Protein AF-A0A928SNS4-F1 (afdb_monomer_lite)

Foldseek 3Di:
DDPVVVLVVQLLLQLLLLLQQLLVLQLVLQQVLLVQLPDDSVLSSLLLSLLLSVPQSNLSSVLRSCPPDDLLVVLQLQLLLQLLVVLLVLLVCLVVPDPDVPVSVVVSVVVSVVSSVVSSVVSSVVSVVLVVVDDPVSVVVVVVVSVVSVVVLVVCLVVDDPQSSQQSSSVSSSSVSSCCSNPPDDDPVCSVVSSPVSVVSSVVSNVSSVCSLVPDPVSVVSSCSRHVNSCVVSVVPDD

Sequence (239 aa):
MSAQARESVAAPAGFGYGVLVATLGCALIALPAALRSGAPLPLSWLALWGSAALMAAPVAGAWRVARPLPASAWCLPLGVALSLAPLMVFARLLKTATHHRPLGGATFAIVAALLVLGATAVAARLLAWSGQQAGAKAKLPVVVALLGSCLAVPLALPMLGAELRGALLDGVLLLGVTALGALVPEQRRIAARAAISGPLLWIGAIGSALAVGLGSAATRAALADHAPVLLGLAGWLRP

Structure (mmCIF, N/CA/C/O backbone):
data_AF-A0A928SNS4-F1
#
_entry.id   AF-A0A928SNS4-F1
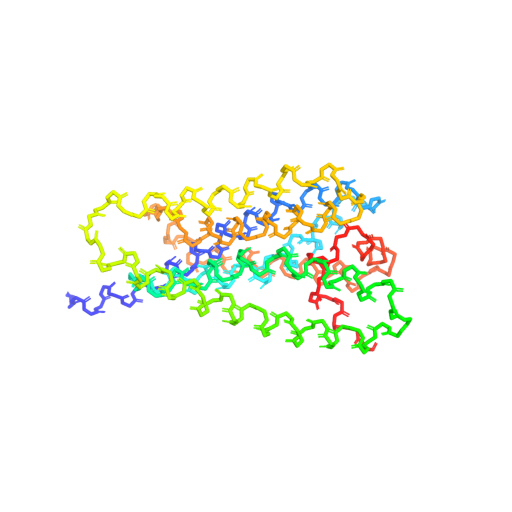#
loop_
_atom_site.group_PDB
_atom_site.id
_atom_site.type_symbol
_atom_site.label_atom_id
_atom_site.label_alt_id
_atom_site.label_comp_id
_atom_site.label_asym_id
_atom_site.label_entity_id
_atom_site.label_seq_id
_atom_site.pdbx_PDB_ins_code
_atom_site.Cartn_x
_atom_site.Cartn_y
_atom_site.Cartn_z
_atom_site.occupancy
_atom_site.B_iso_or_equiv
_atom_site.auth_seq_id
_atom_site.auth_comp_id
_atom_site.auth_asym_id
_atom_site.auth_atom_id
_atom_site.pdbx_PDB_model_num
ATOM 1 N N . MET A 1 1 ? -0.445 3.982 39.741 1.00 53.97 1 MET A N 1
ATOM 2 C CA . MET A 1 1 ? -0.446 4.375 38.312 1.00 53.97 1 MET A CA 1
ATOM 3 C C . MET A 1 1 ? -1.876 4.648 37.888 1.00 53.97 1 MET A C 1
ATOM 5 O O . MET A 1 1 ? -2.679 3.722 37.915 1.00 53.97 1 MET A O 1
ATOM 9 N N . SER A 1 2 ? -2.199 5.902 37.569 1.00 62.53 2 SER A N 1
ATOM 10 C CA . SER A 1 2 ? -3.513 6.307 37.056 1.00 62.53 2 SER A CA 1
ATOM 11 C C . SER A 1 2 ? -3.793 5.657 35.693 1.00 62.53 2 SER A C 1
ATOM 13 O O . SER A 1 2 ? -2.861 5.311 34.965 1.00 62.53 2 SER A O 1
ATOM 15 N N . ALA A 1 3 ? -5.069 5.479 35.340 1.00 57.16 3 ALA A N 1
ATOM 16 C CA . ALA A 1 3 ? -5.483 4.923 34.045 1.00 57.16 3 ALA A CA 1
ATOM 17 C C . ALA A 1 3 ? -4.870 5.688 32.850 1.00 57.16 3 ALA A C 1
ATOM 19 O O . ALA A 1 3 ? -4.428 5.067 31.888 1.00 57.16 3 ALA A O 1
ATOM 20 N N . GLN A 1 4 ? -4.693 7.006 32.991 1.00 56.47 4 GLN A N 1
ATOM 21 C CA . GLN A 1 4 ? -4.005 7.883 32.033 1.00 56.47 4 GLN A CA 1
ATOM 22 C C . GLN A 1 4 ? -2.544 7.486 31.745 1.00 56.47 4 GLN A C 1
ATOM 24 O O . GLN A 1 4 ? -2.087 7.590 30.610 1.00 56.47 4 GLN A O 1
ATOM 29 N N . ALA A 1 5 ? -1.802 6.976 32.736 1.00 51.97 5 ALA A N 1
ATOM 30 C CA . ALA A 1 5 ? -0.417 6.529 32.538 1.00 51.97 5 ALA A CA 1
ATOM 31 C C . ALA A 1 5 ? -0.322 5.183 31.791 1.00 51.97 5 ALA A C 1
ATOM 33 O O . ALA A 1 5 ? 0.743 4.826 31.295 1.00 51.97 5 ALA A O 1
ATOM 34 N N . ARG A 1 6 ? -1.421 4.417 31.715 1.00 53.16 6 ARG A N 1
ATOM 35 C CA . ARG A 1 6 ? -1.492 3.172 30.932 1.00 53.16 6 ARG A CA 1
ATOM 36 C C . ARG A 1 6 ? -1.857 3.430 29.468 1.00 53.16 6 ARG A C 1
ATOM 38 O O . ARG A 1 6 ? -1.449 2.651 28.613 1.00 53.16 6 ARG A O 1
ATOM 45 N N . GLU A 1 7 ? -2.565 4.520 29.175 1.00 54.66 7 GLU A N 1
ATOM 46 C CA . GLU A 1 7 ? -2.933 4.902 27.804 1.00 54.66 7 GLU A CA 1
ATOM 47 C C . GLU A 1 7 ? -1.745 5.453 26.999 1.00 54.66 7 GLU A C 1
ATOM 49 O O . GLU A 1 7 ? -1.609 5.125 25.820 1.00 54.66 7 GLU A O 1
ATOM 54 N N . SER A 1 8 ? -0.824 6.203 27.622 1.00 53.50 8 SER A N 1
ATOM 55 C CA . SER A 1 8 ? 0.312 6.805 26.896 1.00 53.50 8 SER A CA 1
ATOM 56 C C . SER A 1 8 ? 1.357 5.789 26.408 1.00 53.50 8 SER A C 1
ATOM 58 O O . SER A 1 8 ? 1.998 6.011 25.383 1.00 53.50 8 SER A O 1
ATOM 60 N N . VAL A 1 9 ? 1.504 4.649 27.092 1.00 57.06 9 VAL A N 1
ATOM 61 C CA . VAL A 1 9 ? 2.470 3.589 26.734 1.00 57.06 9 VAL A CA 1
ATOM 62 C C . VAL A 1 9 ? 1.920 2.649 25.648 1.00 57.06 9 VAL A C 1
ATOM 64 O O . VAL A 1 9 ? 2.690 2.033 24.912 1.00 57.06 9 VAL A O 1
ATOM 67 N N . ALA A 1 10 ? 0.596 2.557 25.495 1.00 61.62 10 ALA A N 1
ATOM 68 C CA . ALA A 1 10 ? -0.044 1.672 24.517 1.00 61.62 10 ALA A CA 1
ATOM 69 C C . ALA A 1 10 ? -0.006 2.226 23.077 1.00 61.62 10 ALA A C 1
ATOM 71 O O . ALA A 1 10 ? 0.119 1.460 22.120 1.00 61.62 10 ALA A O 1
ATOM 72 N N . ALA A 1 11 ? -0.055 3.553 22.916 1.00 65.00 11 ALA A N 1
ATOM 73 C CA . ALA A 1 11 ? -0.038 4.220 21.613 1.00 65.00 11 ALA A CA 1
ATOM 74 C C . ALA A 1 11 ? 1.218 3.923 20.752 1.00 65.00 11 ALA A C 1
ATOM 76 O O . ALA A 1 11 ? 1.055 3.542 19.587 1.00 65.00 11 ALA A O 1
ATOM 77 N N . PRO A 1 12 ? 2.462 4.020 21.269 1.00 75.81 12 PRO A N 1
ATOM 78 C CA . PRO A 1 12 ? 3.657 3.731 20.469 1.00 75.81 12 PRO A CA 1
ATOM 79 C C . PRO A 1 12 ? 3.791 2.246 20.091 1.00 75.81 12 PRO A C 1
ATOM 81 O O . PRO A 1 12 ? 4.268 1.933 18.998 1.00 75.81 12 PRO A O 1
ATOM 84 N N . ALA A 1 13 ? 3.330 1.324 20.946 1.00 83.94 13 ALA A N 1
ATOM 85 C CA . ALA A 1 13 ? 3.340 -0.111 20.653 1.00 83.94 13 ALA A CA 1
ATOM 86 C C . ALA A 1 13 ? 2.375 -0.471 19.511 1.00 83.94 13 ALA A C 1
ATOM 88 O O . ALA A 1 13 ? 2.763 -1.175 18.575 1.00 83.94 13 ALA A O 1
ATOM 89 N N . GLY A 1 14 ? 1.164 0.098 19.528 1.00 85.50 14 GLY A N 1
ATOM 90 C CA . GLY A 1 14 ? 0.181 -0.076 18.460 1.00 85.50 14 GLY A CA 1
ATOM 91 C C . GLY A 1 14 ? 0.677 0.457 17.112 1.00 85.50 14 GLY A C 1
ATOM 92 O O . GLY A 1 14 ? 0.579 -0.246 16.102 1.00 85.50 14 GLY A O 1
ATOM 93 N N . PHE A 1 15 ? 1.275 1.655 17.094 1.00 89.44 15 PHE A N 1
ATOM 94 C CA . PHE A 1 15 ? 1.880 2.220 15.883 1.00 89.44 15 PHE A CA 1
ATOM 95 C C . PHE A 1 15 ? 2.975 1.306 15.324 1.00 89.44 15 PHE A C 1
ATOM 97 O O . PHE A 1 15 ? 2.897 0.877 14.171 1.00 89.44 15 PHE A O 1
ATOM 104 N N . GLY A 1 16 ? 3.966 0.961 16.154 1.00 91.38 16 GLY A N 1
ATOM 105 C CA . GLY A 1 16 ? 5.107 0.145 15.743 1.00 91.38 16 GLY A CA 1
ATOM 106 C C . GLY A 1 16 ? 4.696 -1.245 15.259 1.00 91.38 16 GLY A C 1
ATOM 107 O O . GLY A 1 16 ? 5.210 -1.724 14.250 1.00 91.38 16 GLY A O 1
ATOM 108 N N . TYR A 1 17 ? 3.698 -1.866 15.895 1.00 91.62 17 TYR A N 1
ATOM 109 C CA . TYR A 1 17 ? 3.129 -3.132 15.432 1.00 91.62 17 TYR A CA 1
ATOM 110 C C . TYR A 1 17 ? 2.429 -2.994 14.070 1.00 91.62 17 TYR A C 1
ATOM 112 O O . TYR A 1 17 ? 2.548 -3.883 13.226 1.00 91.62 17 TYR A O 1
ATOM 120 N N . GLY A 1 18 ? 1.721 -1.883 13.820 1.00 88.81 18 GLY A N 1
ATOM 121 C CA . GLY A 1 18 ? 1.109 -1.585 12.514 1.00 88.81 18 GLY A CA 1
ATOM 122 C C . GLY A 1 18 ? 2.144 -1.434 11.409 1.00 88.81 18 GLY A C 1
ATOM 123 O O . GLY A 1 18 ? 2.053 -2.102 10.377 1.00 88.81 18 GLY A O 1
ATOM 124 N N . VAL A 1 19 ? 3.170 -0.629 11.681 1.00 91.75 19 VAL A N 1
ATOM 125 C CA . VAL A 1 19 ? 4.309 -0.411 10.787 1.00 91.75 19 VAL A CA 1
ATOM 126 C C . VAL A 1 19 ? 5.031 -1.723 10.488 1.00 91.75 19 VAL A C 1
ATOM 128 O O . VAL A 1 19 ? 5.297 -2.015 9.325 1.00 91.75 19 VAL A O 1
ATOM 131 N N . LEU A 1 20 ? 5.307 -2.541 11.508 1.00 94.88 20 LEU A N 1
ATOM 132 C CA . LEU A 1 20 ? 6.007 -3.817 11.358 1.00 94.88 20 LEU A CA 1
ATOM 133 C C . LEU A 1 20 ? 5.249 -4.772 10.428 1.00 94.88 20 LEU A C 1
ATOM 135 O O . LEU A 1 20 ? 5.817 -5.273 9.459 1.00 94.88 20 LEU A O 1
ATOM 139 N N . VAL A 1 21 ? 3.963 -5.011 10.706 1.00 93.19 21 VAL A N 1
ATOM 140 C CA . VAL A 1 21 ? 3.138 -5.951 9.929 1.00 93.19 21 VAL A CA 1
ATOM 141 C C . VAL A 1 21 ? 2.973 -5.470 8.488 1.00 93.19 21 VAL A C 1
ATOM 143 O O . VAL A 1 21 ? 3.143 -6.261 7.562 1.00 93.19 21 VAL A O 1
ATOM 146 N N . ALA A 1 22 ? 2.697 -4.179 8.283 1.00 90.62 22 ALA A N 1
ATOM 147 C CA . ALA A 1 22 ? 2.573 -3.617 6.942 1.00 90.62 22 ALA A CA 1
ATOM 148 C C . ALA A 1 22 ? 3.898 -3.678 6.170 1.00 90.62 22 ALA A C 1
ATOM 150 O O . ALA A 1 22 ? 3.907 -4.046 5.000 1.00 90.62 22 ALA A O 1
ATOM 151 N N . THR A 1 23 ? 5.029 -3.387 6.818 1.00 94.19 23 THR A N 1
ATOM 152 C CA . THR A 1 23 ? 6.352 -3.451 6.178 1.00 94.19 23 THR A CA 1
ATOM 153 C C . THR A 1 23 ? 6.701 -4.881 5.765 1.00 94.19 23 THR A C 1
ATOM 155 O O . THR A 1 23 ? 7.154 -5.093 4.643 1.00 94.19 23 THR A O 1
ATOM 158 N N . LEU A 1 24 ? 6.445 -5.877 6.619 1.00 94.62 24 LEU A N 1
ATOM 159 C CA . LEU A 1 24 ? 6.652 -7.289 6.277 1.00 94.62 24 LEU A CA 1
ATOM 160 C C . LEU A 1 24 ? 5.713 -7.754 5.159 1.00 94.62 24 LEU A C 1
ATOM 162 O O . LEU A 1 24 ? 6.146 -8.438 4.236 1.00 94.62 24 LEU A O 1
ATOM 166 N N . GLY A 1 25 ? 4.444 -7.344 5.197 1.00 89.31 25 GLY A N 1
ATOM 167 C CA . GLY A 1 25 ? 3.508 -7.626 4.113 1.00 89.31 25 GLY A CA 1
ATOM 168 C C . GLY A 1 25 ? 3.960 -7.009 2.786 1.00 89.31 25 GLY A C 1
ATOM 169 O O . GLY A 1 25 ? 3.885 -7.675 1.757 1.00 89.31 25 GLY A O 1
ATOM 170 N N . CYS A 1 26 ? 4.514 -5.789 2.812 1.00 88.62 26 CYS A N 1
ATOM 171 C CA . CYS A 1 26 ? 5.069 -5.119 1.632 1.00 88.62 26 CYS A CA 1
ATOM 172 C C . CYS A 1 26 ? 6.212 -5.931 1.014 1.00 88.62 26 CYS A C 1
ATOM 174 O O . CYS A 1 26 ? 6.307 -6.031 -0.206 1.00 88.62 26 CYS A O 1
ATOM 176 N N . ALA A 1 27 ? 7.043 -6.557 1.851 1.00 93.69 27 ALA A N 1
ATOM 177 C CA . ALA A 1 27 ? 8.138 -7.414 1.408 1.00 93.69 27 ALA A CA 1
ATOM 178 C C . ALA A 1 27 ? 7.622 -8.633 0.621 1.00 93.69 27 ALA A C 1
ATOM 180 O O . ALA A 1 27 ? 8.176 -8.995 -0.416 1.00 93.69 27 ALA A O 1
ATOM 181 N N . LEU A 1 28 ? 6.522 -9.239 1.080 1.00 91.44 28 LEU A N 1
ATOM 182 C CA . LEU A 1 28 ? 5.908 -10.394 0.420 1.00 91.44 28 LEU A CA 1
ATOM 183 C C . LEU A 1 28 ? 5.266 -10.016 -0.921 1.00 91.44 28 LEU A C 1
ATOM 185 O O . LEU A 1 28 ? 5.471 -10.708 -1.916 1.00 91.44 28 LEU A O 1
ATOM 189 N N . ILE A 1 29 ? 4.527 -8.904 -0.974 1.00 87.44 29 ILE A N 1
ATOM 190 C CA . ILE A 1 29 ? 3.829 -8.475 -2.200 1.00 87.44 29 ILE A CA 1
ATOM 191 C C . ILE A 1 29 ? 4.766 -7.855 -3.241 1.00 87.44 29 ILE A C 1
ATOM 193 O O . ILE A 1 29 ? 4.430 -7.818 -4.421 1.00 87.44 29 ILE A O 1
ATOM 197 N N . ALA A 1 30 ? 5.949 -7.391 -2.830 1.00 86.19 30 ALA A N 1
ATOM 198 C CA . ALA A 1 30 ? 6.970 -6.901 -3.747 1.00 86.19 30 ALA A CA 1
ATOM 199 C C . ALA A 1 30 ? 7.596 -8.034 -4.577 1.00 86.19 30 ALA A C 1
ATOM 201 O O . ALA A 1 30 ? 8.101 -7.783 -5.669 1.00 86.19 30 ALA A O 1
ATOM 202 N N . LEU A 1 31 ? 7.558 -9.284 -4.097 1.00 90.19 31 LEU A N 1
ATOM 203 C CA . LEU A 1 31 ? 8.236 -10.411 -4.740 1.00 90.19 31 LEU A CA 1
ATOM 204 C C . LEU A 1 31 ? 7.680 -10.747 -6.139 1.00 90.19 31 LEU A C 1
ATOM 206 O O . LEU A 1 31 ? 8.478 -10.814 -7.075 1.00 90.19 31 LEU A O 1
ATOM 210 N N . PRO A 1 32 ? 6.356 -10.884 -6.358 1.00 84.94 32 PRO A N 1
ATOM 211 C CA . PRO A 1 32 ? 5.816 -11.111 -7.699 1.00 84.94 32 PRO A CA 1
ATOM 212 C C . PRO A 1 32 ? 6.122 -9.970 -8.676 1.00 84.94 32 PRO A C 1
ATOM 214 O O . PRO A 1 32 ? 6.335 -10.214 -9.861 1.00 84.94 32 PRO A O 1
ATOM 217 N N . ALA A 1 33 ? 6.133 -8.720 -8.208 1.00 81.94 33 ALA A N 1
ATOM 218 C CA . ALA A 1 33 ? 6.490 -7.566 -9.030 1.00 81.94 33 ALA A CA 1
ATOM 219 C C . ALA A 1 33 ? 7.990 -7.559 -9.380 1.00 81.94 33 ALA A C 1
ATOM 221 O O . ALA A 1 33 ? 8.357 -7.325 -10.530 1.00 81.94 33 ALA A O 1
ATOM 222 N N . ALA A 1 34 ? 8.853 -7.921 -8.428 1.00 86.56 34 ALA A N 1
ATOM 223 C CA . ALA A 1 34 ? 10.290 -8.047 -8.642 1.00 86.56 34 ALA A CA 1
ATOM 224 C C . ALA A 1 34 ? 10.632 -9.162 -9.644 1.00 86.56 34 ALA A C 1
ATOM 226 O O . ALA A 1 34 ? 11.426 -8.933 -10.556 1.00 86.56 34 ALA A O 1
ATOM 227 N N . LEU A 1 35 ? 9.977 -10.325 -9.545 1.00 88.94 35 LEU A N 1
ATOM 228 C CA . LEU A 1 35 ? 10.145 -11.441 -10.487 1.00 88.94 35 LEU A CA 1
ATOM 229 C C . LEU A 1 35 ? 9.717 -11.076 -11.918 1.00 88.94 35 LEU A C 1
ATOM 231 O O . LEU A 1 35 ? 10.325 -11.542 -12.876 1.00 88.94 35 LEU A O 1
ATOM 235 N N . ARG A 1 36 ? 8.700 -10.216 -12.072 1.00 84.19 36 ARG A N 1
ATOM 236 C CA . ARG A 1 36 ? 8.226 -9.730 -13.381 1.00 84.19 36 ARG A CA 1
ATOM 237 C C . ARG A 1 36 ? 9.104 -8.633 -13.992 1.00 84.19 36 ARG A C 1
ATOM 239 O O . ARG A 1 36 ? 8.960 -8.357 -15.175 1.00 84.19 36 ARG A O 1
ATOM 246 N N . SER A 1 37 ? 9.976 -8.000 -13.206 1.00 80.94 37 SER A N 1
ATOM 247 C CA . SER A 1 37 ? 10.683 -6.777 -13.616 1.00 80.94 37 SER A CA 1
ATOM 248 C C . SER A 1 37 ? 11.845 -6.973 -14.593 1.00 80.94 37 SER A C 1
ATOM 250 O O . SER A 1 37 ? 12.346 -5.992 -15.131 1.00 80.94 37 SER A O 1
ATOM 252 N N . GLY A 1 38 ? 12.349 -8.199 -14.763 1.00 82.19 38 GLY A N 1
ATOM 253 C CA . GLY A 1 38 ? 13.543 -8.480 -15.576 1.00 82.19 38 GLY A CA 1
ATOM 254 C C . GLY A 1 38 ? 14.867 -7.917 -15.026 1.00 82.19 38 GLY A C 1
ATOM 255 O O . GLY A 1 38 ? 15.930 -8.240 -15.549 1.00 82.19 38 GLY A O 1
ATOM 256 N N . ALA A 1 39 ? 14.836 -7.108 -13.962 1.00 85.69 39 ALA A N 1
ATOM 257 C CA . ALA A 1 39 ? 16.014 -6.585 -13.275 1.00 85.69 39 ALA A CA 1
ATOM 258 C C . ALA A 1 39 ? 16.578 -7.595 -12.251 1.00 85.69 39 ALA A C 1
ATOM 260 O O . ALA A 1 39 ? 15.868 -8.525 -11.852 1.00 85.69 39 ALA A O 1
ATOM 261 N N . PRO A 1 40 ? 17.830 -7.417 -11.772 1.00 90.69 40 PRO A N 1
ATOM 262 C CA . PRO A 1 40 ? 18.399 -8.274 -10.735 1.00 90.69 40 PRO A CA 1
ATOM 263 C C . PRO A 1 40 ? 17.485 -8.343 -9.508 1.00 90.69 40 PRO A C 1
ATOM 265 O O . PRO A 1 40 ? 17.239 -7.324 -8.856 1.00 90.69 40 PRO A O 1
ATOM 268 N N . LEU A 1 41 ? 17.006 -9.553 -9.199 1.00 91.75 41 LEU A N 1
ATOM 269 C CA . LEU A 1 41 ? 15.957 -9.800 -8.206 1.00 91.75 41 LEU A CA 1
ATOM 270 C C . LEU A 1 41 ? 16.192 -9.101 -6.854 1.00 91.75 41 LEU A C 1
ATOM 272 O O . LEU A 1 41 ? 15.252 -8.479 -6.364 1.00 91.75 41 LEU A O 1
ATOM 276 N N . PRO A 1 42 ? 17.397 -9.129 -6.244 1.00 92.94 42 PRO A N 1
ATOM 277 C CA . PRO A 1 42 ? 17.606 -8.469 -4.956 1.00 92.94 42 PRO A CA 1
ATOM 278 C C . PRO A 1 42 ? 17.391 -6.955 -5.033 1.00 92.94 42 PRO A C 1
ATOM 280 O O . PRO A 1 42 ? 16.804 -6.364 -4.132 1.00 92.94 42 PRO A O 1
ATOM 283 N N . LEU A 1 43 ? 17.824 -6.323 -6.126 1.00 89.56 43 LEU A N 1
ATOM 284 C CA . LEU A 1 43 ? 17.703 -4.879 -6.308 1.00 89.56 43 LEU A CA 1
ATOM 285 C C . LEU A 1 43 ? 16.252 -4.485 -6.591 1.00 89.56 43 LEU A C 1
ATOM 287 O O . LEU A 1 43 ? 15.732 -3.568 -5.955 1.00 89.56 43 LEU A O 1
ATOM 291 N N . SER A 1 44 ? 15.578 -5.186 -7.507 1.00 87.31 44 SER A N 1
ATOM 292 C CA . SER A 1 44 ? 14.175 -4.900 -7.815 1.00 87.31 44 SER A CA 1
ATOM 293 C C . SER A 1 44 ? 13.272 -5.149 -6.611 1.00 87.31 44 SER A C 1
ATOM 295 O O . SER A 1 44 ? 12.409 -4.328 -6.313 1.00 87.31 44 SER A O 1
ATOM 297 N N . TRP A 1 45 ? 13.514 -6.222 -5.859 1.00 92.56 45 TRP A N 1
ATOM 298 C CA . TRP A 1 45 ? 12.755 -6.532 -4.654 1.00 92.56 45 TRP A CA 1
ATOM 299 C C . TRP A 1 45 ? 12.944 -5.489 -3.551 1.00 92.56 45 TRP A C 1
ATOM 301 O O . TRP A 1 45 ? 11.947 -4.994 -3.032 1.00 92.56 45 TRP A O 1
ATOM 311 N N . LEU A 1 46 ? 14.184 -5.096 -3.230 1.00 91.94 46 LEU A N 1
ATOM 312 C CA . LEU A 1 46 ? 14.456 -4.071 -2.210 1.00 91.94 46 LEU A CA 1
ATOM 313 C C . LEU A 1 46 ? 13.834 -2.718 -2.577 1.00 91.94 46 LEU A C 1
ATOM 315 O O . LEU A 1 46 ? 13.195 -2.080 -1.739 1.00 91.94 46 LEU A O 1
ATOM 319 N N . ALA A 1 47 ? 13.969 -2.301 -3.840 1.00 86.75 47 ALA A N 1
ATOM 320 C CA . ALA A 1 47 ? 13.382 -1.058 -4.330 1.00 86.75 47 ALA A CA 1
ATOM 321 C C . ALA A 1 47 ? 11.853 -1.047 -4.195 1.00 86.75 47 ALA A C 1
ATOM 323 O O . ALA A 1 47 ? 11.275 -0.063 -3.725 1.00 86.75 47 ALA A O 1
ATOM 324 N N . LEU A 1 48 ? 11.195 -2.146 -4.570 1.00 85.88 48 LEU A N 1
ATOM 325 C CA . LEU A 1 48 ? 9.740 -2.269 -4.512 1.00 85.88 48 LEU A CA 1
ATOM 326 C C . LEU A 1 48 ? 9.223 -2.426 -3.085 1.00 85.88 48 LEU A C 1
ATOM 328 O O . LEU A 1 48 ? 8.231 -1.794 -2.731 1.00 85.88 48 LEU A O 1
ATOM 332 N N . TRP A 1 49 ? 9.911 -3.209 -2.254 1.00 92.94 49 TRP A N 1
ATOM 333 C CA . TRP A 1 49 ? 9.575 -3.376 -0.846 1.00 92.94 49 TRP A CA 1
ATOM 334 C C . TRP A 1 49 ? 9.616 -2.041 -0.104 1.00 92.94 49 TRP A C 1
ATOM 336 O O . TRP A 1 49 ? 8.623 -1.668 0.523 1.00 92.94 49 TRP A O 1
ATOM 346 N N . GLY A 1 50 ? 10.725 -1.302 -0.191 1.00 87.06 50 GLY A N 1
ATOM 347 C CA . GLY A 1 50 ? 10.861 -0.034 0.523 1.00 87.06 50 GLY A CA 1
ATOM 348 C C . GLY A 1 50 ? 9.900 1.039 0.019 1.00 87.06 50 GLY A C 1
ATOM 349 O O . GLY A 1 50 ? 9.323 1.762 0.828 1.00 87.06 50 GLY A O 1
ATOM 350 N N . SER A 1 51 ? 9.648 1.102 -1.292 1.00 84.00 51 SER A N 1
ATOM 351 C CA . SER A 1 51 ? 8.705 2.076 -1.858 1.00 84.00 51 SER A CA 1
ATOM 352 C C . SER A 1 51 ? 7.248 1.760 -1.481 1.00 84.00 51 SER A C 1
ATOM 354 O O . SER A 1 51 ? 6.492 2.659 -1.113 1.00 84.00 51 SER A O 1
ATOM 356 N N . ALA A 1 52 ? 6.871 0.477 -1.460 1.00 84.44 52 ALA A N 1
ATOM 357 C CA . ALA A 1 52 ? 5.579 0.024 -0.946 1.00 84.44 52 ALA A CA 1
ATOM 358 C C . ALA A 1 52 ? 5.424 0.331 0.555 1.00 84.44 52 ALA A C 1
ATOM 360 O O . ALA A 1 52 ? 4.407 0.877 0.992 1.00 84.44 52 ALA A O 1
ATOM 361 N N . ALA A 1 53 ? 6.458 0.025 1.346 1.00 87.81 53 ALA A N 1
ATOM 362 C CA . ALA A 1 53 ? 6.473 0.239 2.789 1.00 87.81 53 ALA A CA 1
ATOM 363 C C . ALA A 1 53 ? 6.422 1.729 3.161 1.00 87.81 53 ALA A C 1
ATOM 365 O O . ALA A 1 53 ? 5.781 2.082 4.153 1.00 87.81 53 ALA A O 1
ATOM 366 N N . LEU A 1 54 ? 7.034 2.608 2.358 1.00 84.94 54 LEU A N 1
ATOM 367 C CA . LEU A 1 54 ? 6.966 4.062 2.524 1.00 84.94 54 LEU A CA 1
ATOM 368 C C . LEU A 1 54 ? 5.514 4.562 2.564 1.00 84.94 54 LEU A C 1
ATOM 370 O O . LEU A 1 54 ? 5.194 5.419 3.383 1.00 84.94 54 LEU A O 1
ATOM 374 N N . MET A 1 55 ? 4.633 3.996 1.732 1.00 81.06 55 MET A N 1
ATOM 375 C CA . MET A 1 55 ? 3.216 4.373 1.696 1.00 81.06 55 MET A CA 1
ATOM 376 C C . MET A 1 55 ? 2.378 3.606 2.717 1.00 81.06 55 MET A C 1
ATOM 378 O O . MET A 1 55 ? 1.618 4.200 3.480 1.00 81.06 55 MET A O 1
ATOM 382 N N . ALA A 1 56 ? 2.493 2.278 2.735 1.00 81.75 56 ALA A N 1
ATOM 383 C CA . ALA A 1 56 ? 1.566 1.431 3.476 1.00 81.75 56 ALA A CA 1
ATOM 384 C C . ALA A 1 56 ? 1.803 1.446 4.991 1.00 81.75 56 ALA A C 1
ATOM 386 O O . ALA A 1 56 ? 0.841 1.370 5.758 1.00 81.75 56 ALA A O 1
ATOM 387 N N . ALA A 1 57 ? 3.060 1.519 5.438 1.00 86.62 57 ALA A N 1
ATOM 388 C CA . ALA A 1 57 ? 3.392 1.319 6.844 1.00 86.62 57 ALA A CA 1
ATOM 389 C C . ALA A 1 57 ? 2.983 2.492 7.757 1.00 86.62 57 ALA A C 1
ATOM 391 O O . ALA A 1 57 ? 2.375 2.216 8.795 1.00 86.62 57 ALA A O 1
ATOM 392 N N . PRO A 1 58 ? 3.200 3.776 7.393 1.00 84.31 58 PRO A N 1
ATOM 393 C CA . PRO A 1 58 ? 2.724 4.904 8.197 1.00 84.31 58 PRO A CA 1
ATOM 394 C C . PRO A 1 58 ? 1.201 4.934 8.300 1.00 84.31 58 PRO A C 1
ATOM 396 O O . PRO A 1 58 ? 0.664 5.167 9.381 1.00 84.31 58 PRO A O 1
ATOM 399 N N . VAL A 1 59 ? 0.504 4.632 7.196 1.00 83.31 59 VAL A N 1
ATOM 400 C CA . VAL A 1 59 ? -0.963 4.567 7.163 1.00 83.31 59 VAL A CA 1
ATOM 401 C C . VAL A 1 59 ? -1.463 3.462 8.090 1.00 83.31 59 VAL A C 1
ATOM 403 O O . VAL A 1 59 ? -2.329 3.714 8.921 1.00 83.31 59 VAL A O 1
ATOM 406 N N . ALA A 1 60 ? -0.883 2.261 8.020 1.00 85.31 60 ALA A N 1
ATOM 407 C CA . ALA A 1 60 ? -1.249 1.155 8.904 1.00 85.31 60 ALA A CA 1
ATOM 408 C C . ALA A 1 60 ? -0.977 1.464 10.388 1.00 85.31 60 ALA A C 1
ATOM 410 O O . ALA A 1 60 ? -1.817 1.177 11.243 1.00 85.31 60 ALA A O 1
ATOM 411 N N . GLY A 1 61 ? 0.174 2.072 10.696 1.00 85.12 61 GLY A N 1
ATOM 412 C CA . GLY A 1 61 ? 0.532 2.501 12.047 1.00 85.12 61 GLY A CA 1
ATOM 413 C C . GLY A 1 61 ? -0.435 3.549 12.597 1.00 85.12 61 GLY A C 1
ATOM 414 O O . GLY A 1 61 ? -1.007 3.356 13.670 1.00 85.12 61 GLY A O 1
ATOM 415 N N . ALA A 1 62 ? -0.671 4.629 11.848 1.00 82.25 62 ALA A N 1
ATOM 416 C CA . ALA A 1 62 ? -1.585 5.703 12.237 1.00 82.25 62 ALA A CA 1
ATOM 417 C C . ALA A 1 62 ? -3.016 5.185 12.429 1.00 82.25 62 ALA A C 1
ATOM 419 O O . ALA A 1 62 ? -3.678 5.506 13.416 1.00 82.25 62 ALA A O 1
ATOM 420 N N . TRP A 1 63 ? -3.473 4.316 11.527 1.00 81.19 63 TRP A N 1
ATOM 421 C CA . TRP A 1 63 ? -4.809 3.739 11.595 1.00 81.19 63 TRP A CA 1
ATOM 422 C C . TRP A 1 63 ? -5.002 2.840 12.822 1.00 81.19 63 TRP A C 1
ATOM 424 O O . TRP A 1 63 ? -6.098 2.769 13.381 1.00 81.19 63 TRP A O 1
ATOM 434 N N . ARG A 1 64 ? -3.934 2.181 13.284 1.00 83.88 64 ARG A N 1
ATOM 435 C CA . ARG A 1 64 ? -3.965 1.382 14.510 1.00 83.88 64 ARG A CA 1
ATOM 436 C C . ARG A 1 64 ? -3.977 2.248 15.772 1.00 83.88 64 ARG A C 1
ATOM 438 O O . ARG A 1 64 ? -4.707 1.905 16.696 1.00 83.88 64 ARG A O 1
ATOM 445 N N . VAL A 1 65 ? -3.243 3.364 15.797 1.00 82.81 65 VAL A N 1
ATOM 446 C CA . VAL A 1 65 ? -3.284 4.335 16.912 1.00 82.81 65 VAL A CA 1
ATOM 447 C C . VAL A 1 65 ? -4.661 4.981 17.037 1.00 82.81 65 VAL A C 1
ATOM 449 O O . VAL A 1 65 ? -5.145 5.181 18.144 1.00 82.81 65 VAL A O 1
ATOM 452 N N . ALA A 1 66 ? -5.333 5.243 15.916 1.00 77.75 66 ALA A N 1
ATOM 453 C CA . ALA A 1 66 ? -6.665 5.845 15.884 1.00 77.75 66 ALA A CA 1
ATOM 454 C C . ALA A 1 66 ? -7.807 4.904 16.343 1.00 77.75 66 ALA A C 1
ATOM 456 O O . ALA A 1 66 ? -8.978 5.191 16.096 1.00 77.75 66 ALA A O 1
ATOM 457 N N . ARG A 1 67 ? -7.501 3.760 16.975 1.00 75.50 67 ARG A N 1
ATOM 458 C CA . ARG A 1 67 ? -8.503 2.813 17.486 1.00 75.50 67 ARG A CA 1
ATOM 459 C C . ARG A 1 67 ? -8.968 3.174 18.907 1.00 75.50 67 ARG A C 1
ATOM 461 O O . ARG A 1 67 ? -8.142 3.584 19.714 1.00 75.50 67 ARG A O 1
ATOM 468 N N . PRO A 1 68 ? -10.245 2.919 19.257 1.00 72.31 68 PRO A N 1
ATOM 469 C CA . PRO A 1 68 ? -11.294 2.330 18.424 1.00 72.31 68 PRO A CA 1
ATOM 470 C C . PRO A 1 68 ? -11.759 3.289 17.325 1.00 72.31 68 PRO A C 1
ATOM 472 O O . PRO A 1 68 ? -11.962 4.476 17.547 1.00 72.31 68 PRO A O 1
ATOM 475 N N . LEU A 1 69 ? -11.928 2.749 16.120 1.00 66.12 69 LEU A N 1
ATOM 476 C CA . LEU A 1 69 ? -12.293 3.549 14.961 1.00 66.12 69 LEU A CA 1
ATOM 477 C C . LEU A 1 69 ? -13.802 3.795 14.949 1.00 66.12 69 LEU A C 1
ATOM 479 O O . LEU A 1 69 ? -14.564 2.827 15.067 1.00 66.12 69 LEU A O 1
ATOM 483 N N . PRO A 1 70 ? -14.260 5.044 14.753 1.00 70.50 70 PRO A N 1
ATOM 484 C CA . PRO A 1 70 ? -15.672 5.293 14.519 1.00 70.50 70 PRO A CA 1
ATOM 485 C C . PRO A 1 70 ? -16.111 4.584 13.231 1.00 70.50 70 PRO A C 1
ATOM 487 O O . PRO A 1 70 ? -15.310 4.366 12.320 1.00 70.50 70 PRO A O 1
ATOM 490 N N . ALA A 1 71 ? -17.397 4.242 13.117 1.00 68.44 71 ALA A N 1
ATOM 491 C CA . ALA A 1 71 ? -17.936 3.609 11.908 1.00 68.44 71 ALA A CA 1
ATOM 492 C C . ALA A 1 71 ? -17.629 4.425 10.632 1.00 68.44 71 ALA A C 1
ATOM 494 O O . ALA A 1 71 ? -17.422 3.848 9.569 1.00 68.44 71 ALA A O 1
ATOM 495 N N . SER A 1 72 ? -17.510 5.750 10.760 1.00 70.81 72 SER A N 1
ATOM 496 C CA . SER A 1 72 ? -17.118 6.672 9.690 1.00 70.81 72 SER A CA 1
ATOM 497 C C . SER A 1 72 ? -15.672 6.512 9.205 1.00 70.81 72 SER A C 1
ATOM 499 O O . SER A 1 72 ? -15.371 6.841 8.062 1.00 70.81 72 SER A O 1
ATOM 501 N N . ALA A 1 73 ? -14.762 5.973 10.017 1.00 70.12 73 ALA A N 1
ATOM 502 C CA . ALA A 1 73 ? -13.387 5.726 9.584 1.00 70.12 73 ALA A CA 1
ATOM 503 C C . ALA A 1 73 ? -13.292 4.568 8.576 1.00 70.12 73 ALA A C 1
ATOM 505 O O . ALA A 1 73 ? -12.317 4.475 7.834 1.00 70.12 73 ALA A O 1
ATOM 506 N N . TRP A 1 74 ? -14.321 3.714 8.498 1.00 72.88 74 TRP A N 1
ATOM 507 C CA . TRP A 1 74 ? -14.433 2.708 7.443 1.00 72.88 74 TRP A CA 1
ATOM 508 C C . TRP A 1 74 ? -14.803 3.318 6.094 1.00 72.88 74 TRP A C 1
ATOM 510 O O . TRP A 1 74 ? -14.547 2.698 5.075 1.00 72.88 74 TRP A O 1
ATOM 520 N N . CYS A 1 75 ? -15.328 4.540 6.029 1.00 77.44 75 CYS A N 1
ATOM 521 C CA . CYS A 1 75 ? -15.685 5.158 4.752 1.00 77.44 75 CYS A CA 1
ATOM 522 C C . CYS A 1 75 ? -14.471 5.341 3.837 1.00 77.44 75 CYS A C 1
ATOM 524 O O . CYS A 1 75 ? -14.603 5.211 2.627 1.00 77.44 75 CYS A O 1
ATOM 526 N N . LEU A 1 76 ? -13.297 5.613 4.412 1.00 71.75 76 LEU A N 1
ATOM 527 C CA . LEU A 1 76 ? -12.071 5.887 3.667 1.00 71.75 76 LEU A CA 1
ATOM 528 C C . LEU A 1 76 ? -11.561 4.669 2.872 1.00 71.75 76 LEU A C 1
ATOM 530 O O . LEU A 1 76 ? -11.465 4.772 1.650 1.00 71.75 76 LEU A O 1
ATOM 534 N N . PRO A 1 77 ? -11.284 3.496 3.482 1.00 69.69 77 PRO A N 1
ATOM 535 C CA . PRO A 1 77 ? -10.873 2.317 2.716 1.00 69.69 77 PRO A CA 1
ATOM 536 C C . PRO A 1 77 ? -11.946 1.858 1.721 1.00 69.69 77 PRO A C 1
ATOM 538 O O . PRO A 1 77 ? -11.612 1.351 0.654 1.00 69.69 77 PRO A O 1
ATOM 541 N N . LEU A 1 78 ? -13.227 2.064 2.040 1.00 72.19 78 LEU A N 1
ATOM 542 C CA . LEU A 1 78 ? -14.332 1.727 1.145 1.00 72.19 78 LEU A CA 1
ATOM 543 C C . LEU A 1 78 ? -14.410 2.668 -0.054 1.00 72.19 78 LEU A C 1
ATOM 545 O O . LEU A 1 78 ? -14.590 2.214 -1.178 1.00 72.19 78 LEU A O 1
ATOM 549 N N . GLY A 1 79 ? -14.230 3.965 0.174 1.00 76.06 79 GLY A N 1
ATOM 550 C CA . GLY A 1 79 ? -14.144 4.958 -0.883 1.00 76.06 79 GLY A CA 1
ATOM 551 C C . GLY A 1 79 ? -12.969 4.697 -1.809 1.00 76.06 79 GLY A C 1
ATOM 552 O O . GLY A 1 79 ? -13.136 4.702 -3.025 1.00 76.06 79 GLY A O 1
ATOM 553 N N . VAL A 1 80 ? -11.803 4.367 -1.246 1.00 72.44 80 VAL A N 1
ATOM 554 C CA . VAL A 1 80 ? -10.637 3.955 -2.035 1.00 72.44 80 VAL A CA 1
ATOM 555 C C . VAL A 1 80 ? -10.978 2.732 -2.884 1.00 72.44 80 VAL A C 1
ATOM 557 O O . VAL A 1 80 ? -10.812 2.799 -4.099 1.00 72.44 80 VAL A O 1
ATOM 560 N N . ALA A 1 81 ? -11.538 1.669 -2.297 1.00 72.12 81 ALA A N 1
ATOM 561 C CA . ALA A 1 81 ? -11.919 0.461 -3.032 1.00 72.12 81 ALA A CA 1
ATOM 562 C C . ALA A 1 81 ? -12.912 0.745 -4.177 1.00 72.12 81 ALA A C 1
ATOM 564 O O . ALA A 1 81 ? -12.705 0.286 -5.299 1.00 72.12 81 ALA A O 1
ATOM 565 N N . LEU A 1 82 ? -13.945 1.554 -3.923 1.00 75.44 82 LEU A N 1
ATOM 566 C CA . LEU A 1 82 ? -14.934 1.959 -4.928 1.00 75.44 82 LEU A CA 1
ATOM 567 C C . LEU A 1 82 ? -14.322 2.816 -6.048 1.00 75.44 82 LEU A C 1
ATOM 569 O O . LEU A 1 82 ? -14.733 2.716 -7.203 1.00 75.44 82 LEU A O 1
ATOM 573 N N . SER A 1 83 ? -13.329 3.647 -5.722 1.00 76.69 83 SER A N 1
ATOM 574 C CA . SER A 1 83 ? -12.664 4.531 -6.685 1.00 76.69 83 SER A CA 1
ATOM 575 C C . SER A 1 83 ? -11.674 3.813 -7.607 1.00 76.69 83 SER A C 1
ATOM 577 O O . SER A 1 83 ? -11.350 4.350 -8.665 1.00 76.69 83 SER A O 1
ATOM 579 N N . LEU A 1 84 ? -11.213 2.604 -7.254 1.00 71.88 84 LEU A N 1
ATOM 580 C CA . LEU A 1 84 ? -10.185 1.880 -8.015 1.00 71.88 84 LEU A CA 1
ATOM 581 C C . LEU A 1 84 ? -10.597 1.642 -9.471 1.00 71.88 84 LEU A C 1
ATOM 583 O O . LEU A 1 84 ? -9.827 1.935 -10.381 1.00 71.88 84 LEU A O 1
ATOM 587 N N . ALA A 1 85 ? -11.814 1.144 -9.702 1.00 70.69 85 ALA A N 1
ATOM 588 C CA . ALA A 1 85 ? -12.294 0.825 -11.045 1.00 70.69 85 ALA A CA 1
ATOM 589 C C . ALA A 1 85 ? -12.331 2.051 -11.985 1.00 70.69 85 ALA A C 1
ATOM 591 O O . ALA A 1 85 ? -11.695 1.997 -13.043 1.00 70.69 85 ALA A O 1
ATOM 592 N N . PRO A 1 86 ? -12.999 3.174 -11.637 1.00 76.50 86 PRO A N 1
ATOM 593 C CA . PRO A 1 86 ? -12.977 4.359 -12.493 1.00 76.50 86 PRO A CA 1
ATOM 594 C C . PRO A 1 86 ? -11.572 4.960 -12.617 1.00 76.50 86 PRO A C 1
ATOM 596 O O . PRO A 1 86 ? -11.204 5.422 -13.698 1.00 76.50 86 PRO A O 1
ATOM 599 N N . LEU A 1 87 ? -10.750 4.893 -11.562 1.00 73.94 87 LEU A N 1
ATOM 600 C CA . LEU A 1 87 ? -9.372 5.378 -11.614 1.00 73.94 87 LEU A CA 1
ATOM 601 C C . LEU A 1 87 ? -8.509 4.635 -12.624 1.00 73.94 87 LEU A C 1
ATOM 603 O O . LEU A 1 87 ? -7.697 5.253 -13.307 1.00 73.94 87 LEU A O 1
ATOM 607 N N . MET A 1 88 ? -8.694 3.327 -12.760 1.00 65.88 88 MET A N 1
ATOM 608 C CA . MET A 1 88 ? -7.969 2.547 -13.757 1.00 65.88 88 MET A CA 1
ATOM 609 C C . MET A 1 88 ? -8.360 2.895 -15.184 1.00 65.88 88 MET A C 1
ATOM 611 O O . MET A 1 88 ? -7.489 2.996 -16.050 1.00 65.88 88 MET A O 1
ATOM 615 N N . VAL A 1 89 ? -9.660 3.065 -15.440 1.00 72.69 89 VAL A N 1
ATOM 616 C CA . VAL A 1 89 ? -10.148 3.490 -16.758 1.00 72.69 89 VAL A CA 1
ATOM 617 C C . VAL A 1 89 ? -9.535 4.843 -17.099 1.00 72.69 89 VAL A C 1
ATOM 619 O O . VAL A 1 89 ? -8.986 5.017 -18.187 1.00 72.69 89 VAL A O 1
ATOM 622 N N . PHE A 1 90 ? -9.540 5.765 -16.136 1.00 74.88 90 PHE A N 1
ATOM 623 C CA . PHE A 1 90 ? -8.955 7.084 -16.307 1.00 74.88 90 PHE A CA 1
ATOM 624 C C . PHE A 1 90 ? -7.439 7.031 -16.542 1.00 74.88 90 PHE A C 1
ATOM 626 O O . PHE A 1 90 ? -6.957 7.639 -17.494 1.00 74.88 90 PHE A O 1
ATOM 633 N N . ALA A 1 91 ? -6.693 6.245 -15.758 1.00 67.62 91 ALA A N 1
ATOM 634 C CA . ALA A 1 91 ? -5.253 6.045 -15.943 1.00 67.62 91 ALA A CA 1
ATOM 635 C C . ALA A 1 91 ? -4.920 5.525 -17.350 1.00 67.62 91 ALA A C 1
ATOM 637 O O . ALA A 1 91 ? -3.971 5.990 -17.984 1.00 67.62 91 ALA A O 1
ATOM 638 N N . ARG A 1 92 ? -5.722 4.580 -17.862 1.00 68.06 92 ARG A N 1
ATOM 639 C CA . ARG A 1 92 ? -5.555 4.024 -19.209 1.00 68.06 92 ARG A CA 1
ATOM 640 C C . ARG A 1 92 ? -5.794 5.077 -20.284 1.00 68.06 92 ARG A C 1
ATOM 642 O O . ARG A 1 92 ? -4.963 5.208 -21.178 1.00 68.06 92 ARG A O 1
ATOM 649 N N . LEU A 1 93 ? -6.894 5.825 -20.179 1.00 74.69 93 LEU A N 1
ATOM 650 C CA . LEU A 1 93 ? -7.218 6.905 -21.113 1.00 74.69 93 LEU A CA 1
ATOM 651 C C . LEU A 1 93 ? -6.112 7.957 -21.140 1.00 74.69 93 LEU A C 1
ATOM 653 O O . LEU A 1 93 ? -5.693 8.378 -22.216 1.00 74.69 93 LEU A O 1
ATOM 657 N N . LEU A 1 94 ? -5.586 8.318 -19.970 1.00 70.50 94 LEU A N 1
ATOM 658 C CA . LEU A 1 94 ? -4.480 9.256 -19.853 1.00 70.50 94 LEU A CA 1
ATOM 659 C C . LEU A 1 94 ? -3.228 8.748 -20.566 1.00 70.50 94 LEU A C 1
ATOM 661 O O . LEU A 1 94 ? -2.659 9.474 -21.380 1.00 70.50 94 LEU A O 1
ATOM 665 N N . LYS A 1 95 ? -2.843 7.485 -20.339 1.00 65.94 95 LYS A N 1
ATOM 666 C CA . LYS A 1 95 ? -1.687 6.870 -21.010 1.00 65.94 95 LYS A CA 1
ATOM 667 C C . LYS A 1 95 ? -1.837 6.878 -22.535 1.00 65.94 95 LYS A C 1
ATOM 669 O O . LYS A 1 95 ? -0.851 7.092 -23.229 1.00 65.94 95 LYS A O 1
ATOM 674 N N . THR A 1 96 ? -3.044 6.656 -23.058 1.00 76.25 96 THR A N 1
ATOM 675 C CA . THR A 1 96 ? -3.289 6.631 -24.510 1.00 76.25 96 THR A CA 1
ATOM 676 C C . THR A 1 96 ? -3.453 8.015 -25.137 1.00 76.25 96 THR A C 1
ATOM 678 O O . THR A 1 96 ? -3.120 8.188 -26.303 1.00 76.25 96 THR A O 1
ATOM 681 N N . ALA A 1 97 ? -3.974 8.994 -24.395 1.00 75.81 97 ALA A N 1
ATOM 682 C CA . ALA A 1 97 ? -4.331 10.304 -24.939 1.00 75.81 97 ALA A CA 1
ATOM 683 C C . ALA A 1 97 ? -3.241 11.368 -24.740 1.00 75.81 97 ALA A C 1
ATOM 685 O O . ALA A 1 97 ? -3.158 12.310 -25.526 1.00 75.81 97 ALA A O 1
ATOM 686 N N . THR A 1 98 ? -2.393 11.247 -23.712 1.00 69.75 98 THR A N 1
ATOM 687 C CA . THR A 1 98 ? -1.405 12.287 -23.383 1.00 69.75 98 THR A CA 1
ATOM 688 C C . THR A 1 98 ? 0.025 11.878 -23.719 1.00 69.75 98 THR A C 1
ATOM 690 O O . THR A 1 98 ? 0.587 10.956 -23.137 1.00 69.75 98 THR A O 1
ATOM 693 N N . HIS A 1 99 ? 0.645 12.633 -24.631 1.00 73.12 99 HIS A N 1
ATOM 694 C CA . HIS A 1 99 ? 2.070 12.509 -24.963 1.00 73.12 99 HIS A CA 1
ATOM 695 C C . HIS A 1 99 ? 2.961 13.267 -23.952 1.00 73.12 99 HIS A C 1
ATOM 697 O O . HIS A 1 99 ? 4.146 12.972 -23.803 1.00 73.12 99 HIS A O 1
ATOM 703 N N . HIS A 1 100 ? 2.385 14.215 -23.197 1.00 60.16 100 HIS A N 1
ATOM 704 C CA . HIS A 1 100 ? 3.078 15.010 -22.179 1.00 60.16 100 HIS A CA 1
ATOM 705 C C . HIS A 1 100 ? 2.994 14.363 -20.786 1.00 60.16 100 HIS A C 1
ATOM 707 O O . HIS A 1 100 ? 2.039 14.568 -20.035 1.00 60.16 100 HIS A O 1
ATOM 713 N N . ARG A 1 101 ? 4.045 13.616 -20.423 1.00 61.41 101 ARG A N 1
ATOM 714 C CA . ARG A 1 101 ? 4.168 12.866 -19.156 1.00 61.41 101 ARG A CA 1
ATOM 715 C C . ARG A 1 101 ? 3.918 13.672 -17.858 1.00 61.41 101 ARG A C 1
ATOM 717 O O . ARG A 1 101 ? 3.209 13.144 -17.004 1.00 61.41 101 ARG A O 1
ATOM 724 N N . PRO A 1 102 ? 4.445 14.901 -17.658 1.00 67.31 102 PRO A N 1
ATOM 725 C CA . PRO A 1 102 ? 4.282 15.601 -16.377 1.00 67.31 102 PRO A CA 1
ATOM 726 C C . PRO A 1 102 ? 2.874 16.182 -16.183 1.00 67.31 102 PRO A C 1
ATOM 728 O O . PRO A 1 102 ? 2.302 16.053 -15.102 1.00 67.31 102 PRO A O 1
ATOM 731 N N . LEU A 1 103 ? 2.282 16.752 -17.240 1.00 72.06 103 LEU A N 1
ATOM 732 C CA . LEU A 1 103 ? 0.917 17.285 -17.192 1.00 72.06 103 LEU A CA 1
ATOM 733 C C . LEU A 1 103 ? -0.087 16.162 -16.904 1.00 72.06 103 LEU A C 1
ATOM 735 O O . LEU A 1 103 ? -0.967 16.316 -16.060 1.00 72.06 103 LEU A O 1
ATOM 739 N N . GLY A 1 104 ? 0.102 15.003 -17.544 1.00 69.56 104 GLY A N 1
ATOM 740 C CA . GLY A 1 104 ? -0.756 13.848 -17.326 1.00 69.56 104 GLY A CA 1
ATOM 741 C C . GLY A 1 104 ? -0.735 13.349 -15.875 1.00 69.56 104 GLY A C 1
ATOM 742 O O . GLY A 1 104 ? -1.783 13.072 -15.295 1.00 69.56 104 GLY A O 1
ATOM 743 N N . GLY A 1 105 ? 0.442 13.314 -15.243 1.00 64.12 105 GLY A N 1
ATOM 744 C CA . GLY A 1 105 ? 0.564 12.953 -13.828 1.00 64.12 105 GLY A CA 1
ATOM 745 C C . GLY A 1 105 ? -0.234 13.877 -12.900 1.00 64.12 105 GLY A C 1
ATOM 746 O O . GLY A 1 105 ? -0.955 13.395 -12.027 1.00 64.12 105 GLY A O 1
ATOM 747 N N . ALA A 1 106 ? -0.166 15.193 -13.124 1.00 69.69 106 ALA A N 1
ATOM 748 C CA . ALA A 1 106 ? -0.915 16.172 -12.335 1.00 69.69 106 ALA A CA 1
ATOM 749 C C . ALA A 1 106 ? -2.436 16.029 -12.524 1.00 69.69 106 ALA A C 1
ATOM 751 O O . ALA A 1 106 ? -3.180 15.987 -11.543 1.00 69.69 106 ALA A O 1
ATOM 752 N N . THR A 1 107 ? -2.904 15.881 -13.770 1.00 75.75 107 THR A N 1
ATOM 753 C CA . THR A 1 107 ? -4.328 15.652 -14.060 1.00 75.75 107 THR A CA 1
ATOM 754 C C . THR A 1 107 ? -4.824 14.359 -13.420 1.00 75.75 107 THR A C 1
ATOM 756 O O . THR A 1 107 ? -5.893 14.345 -12.810 1.00 75.75 107 THR A O 1
ATOM 759 N N . PHE A 1 108 ? -4.035 13.284 -13.502 1.00 74.38 108 PHE A N 1
ATOM 760 C CA . PHE A 1 108 ? -4.357 12.021 -12.851 1.00 74.38 108 PHE A CA 1
ATOM 761 C C . PHE A 1 108 ? -4.487 12.180 -11.337 1.00 74.38 108 PHE A C 1
ATOM 763 O O . PHE A 1 108 ? -5.486 11.741 -10.779 1.00 74.38 108 PHE A O 1
ATOM 770 N N . ALA A 1 109 ? -3.536 12.846 -10.677 1.00 67.25 109 ALA A N 1
ATOM 771 C CA . ALA A 1 109 ? -3.567 13.045 -9.230 1.00 67.25 109 ALA A CA 1
ATOM 772 C C . ALA A 1 109 ? -4.805 13.835 -8.767 1.00 67.25 109 ALA A C 1
ATOM 774 O O . ALA A 1 109 ? -5.453 13.440 -7.797 1.00 67.25 109 ALA A O 1
ATOM 775 N N . ILE A 1 110 ? -5.172 14.908 -9.478 1.00 72.12 110 ILE A N 1
ATOM 776 C CA . ILE A 1 110 ? -6.360 15.716 -9.155 1.00 72.12 110 ILE A CA 1
ATOM 777 C C . ILE A 1 110 ? -7.637 14.886 -9.321 1.00 72.12 110 ILE A C 1
ATOM 779 O O . ILE A 1 110 ? -8.471 14.840 -8.417 1.00 72.12 110 ILE A O 1
ATOM 783 N N . VAL A 1 111 ? -7.786 14.190 -10.451 1.00 77.06 111 VAL A N 1
ATOM 784 C CA . VAL A 1 111 ? -8.969 13.355 -10.711 1.00 77.06 111 VAL A CA 1
ATOM 785 C C . VAL A 1 111 ? -9.035 12.172 -9.744 1.00 77.06 111 VAL A C 1
ATOM 787 O O . VAL A 1 111 ? -10.118 11.843 -9.265 1.00 77.06 111 VAL A O 1
ATOM 790 N N . ALA A 1 112 ? -7.893 11.582 -9.386 1.00 71.81 112 ALA A N 1
ATOM 791 C CA . ALA A 1 112 ? -7.791 10.555 -8.358 1.00 71.81 112 ALA A CA 1
ATOM 792 C C . ALA A 1 112 ? -8.269 11.049 -7.001 1.00 71.81 112 ALA A C 1
ATOM 794 O O . ALA A 1 112 ? -9.101 10.391 -6.380 1.00 71.81 112 ALA A O 1
ATOM 795 N N . ALA A 1 113 ? -7.807 12.221 -6.567 1.00 70.12 113 ALA A N 1
ATOM 796 C CA . ALA A 1 113 ? -8.247 12.815 -5.315 1.00 70.12 113 ALA A CA 1
ATOM 797 C C . ALA A 1 113 ? -9.766 13.051 -5.314 1.00 70.12 113 ALA A C 1
ATOM 799 O O . ALA A 1 113 ? -10.446 12.641 -4.375 1.00 70.12 113 ALA A O 1
ATOM 800 N N . LEU A 1 114 ? -10.318 13.633 -6.385 1.00 79.50 114 LEU A N 1
ATOM 801 C CA . LEU A 1 114 ? -11.757 13.885 -6.503 1.00 79.50 114 LEU A CA 1
ATOM 802 C C . LEU A 1 114 ? -12.584 12.592 -6.515 1.00 79.50 114 LEU A C 1
ATOM 804 O O . LEU A 1 114 ? -13.593 12.511 -5.814 1.00 79.50 114 LEU A O 1
ATOM 808 N N . LEU A 1 115 ? -12.153 11.569 -7.259 1.00 81.12 115 LEU A N 1
ATOM 809 C CA . LEU A 1 115 ? -12.828 10.269 -7.305 1.00 81.12 115 LEU A CA 1
ATOM 810 C C . LEU A 1 115 ? -12.776 9.552 -5.956 1.00 81.12 115 LEU A C 1
ATOM 812 O O . LEU A 1 115 ? -13.798 9.032 -5.516 1.00 81.12 115 LEU A O 1
ATOM 816 N N . VAL A 1 116 ? -11.624 9.546 -5.280 1.00 74.38 116 VAL A N 1
ATOM 817 C CA . VAL A 1 116 ? -11.479 8.949 -3.944 1.00 74.38 116 VAL A CA 1
ATOM 818 C C . VAL A 1 116 ? -12.360 9.680 -2.936 1.00 74.38 116 VAL A C 1
ATOM 820 O O . VAL A 1 116 ? -13.069 9.027 -2.173 1.00 74.38 116 VAL A O 1
ATOM 823 N N . LEU A 1 117 ? -12.370 11.017 -2.937 1.00 74.25 117 LEU A N 1
ATOM 824 C CA . LEU A 1 117 ? -13.212 11.812 -2.038 1.00 74.25 117 LEU A CA 1
ATOM 825 C C . LEU A 1 117 ? -14.703 11.579 -2.309 1.00 74.25 117 LEU A C 1
ATOM 827 O O . LEU A 1 117 ? -15.459 11.314 -1.374 1.00 74.25 117 LEU A O 1
ATOM 831 N N . GLY A 1 118 ? -15.120 11.601 -3.578 1.00 80.44 118 GLY A N 1
ATOM 832 C CA . GLY A 1 118 ? -16.500 11.326 -3.980 1.00 80.44 118 GLY A CA 1
ATOM 833 C C . GLY A 1 118 ? -16.942 9.914 -3.596 1.00 80.44 118 GLY A C 1
ATOM 834 O O . GLY A 1 118 ? -17.984 9.734 -2.969 1.00 80.44 118 GLY A O 1
ATOM 835 N N . ALA A 1 119 ? -16.115 8.908 -3.878 1.00 82.88 119 ALA A N 1
ATOM 836 C CA . ALA A 1 119 ? -16.377 7.523 -3.503 1.00 82.88 119 ALA A CA 1
ATOM 837 C C . ALA A 1 119 ? -16.389 7.322 -1.979 1.00 82.88 119 ALA A C 1
ATOM 839 O O . ALA A 1 119 ? -17.198 6.552 -1.467 1.00 82.88 119 ALA A O 1
ATOM 840 N N . THR A 1 120 ? -15.545 8.045 -1.237 1.00 75.56 120 THR A N 1
ATOM 841 C CA . THR A 1 120 ? -15.538 8.048 0.237 1.00 75.56 120 THR A CA 1
ATOM 842 C C . THR A 1 120 ? -16.826 8.648 0.792 1.00 75.56 120 THR A C 1
ATOM 844 O O . THR A 1 120 ? -17.404 8.092 1.726 1.00 75.56 120 THR A O 1
ATOM 847 N N . ALA A 1 121 ? -17.326 9.737 0.200 1.00 79.31 121 ALA A N 1
ATOM 848 C CA . ALA A 1 121 ? -18.610 10.328 0.569 1.00 79.31 121 ALA A CA 1
ATOM 849 C C . ALA A 1 121 ? -19.784 9.379 0.269 1.00 79.31 121 ALA A C 1
ATOM 851 O O . ALA A 1 121 ? -20.667 9.208 1.111 1.00 79.31 121 ALA A O 1
ATOM 852 N N . VAL A 1 122 ? -19.768 8.696 -0.883 1.00 82.50 122 VAL A N 1
ATOM 853 C CA . VAL A 1 122 ? -20.753 7.652 -1.221 1.00 82.50 122 VAL A CA 1
ATOM 854 C C . VAL A 1 122 ? -20.681 6.495 -0.224 1.00 82.50 122 VAL A C 1
ATOM 856 O O . VAL A 1 122 ? -21.710 6.099 0.319 1.00 82.50 122 VAL A O 1
ATOM 859 N N . ALA A 1 123 ? -19.484 5.996 0.093 1.00 80.81 123 ALA A N 1
ATOM 860 C CA . ALA A 1 123 ? -19.292 4.946 1.091 1.00 80.81 123 ALA A CA 1
ATOM 861 C C . ALA A 1 123 ? -19.806 5.368 2.475 1.00 80.81 123 ALA A C 1
ATOM 863 O O . ALA A 1 123 ? -20.468 4.581 3.152 1.00 80.81 123 ALA A O 1
ATOM 864 N N . ALA A 1 124 ? -19.570 6.621 2.873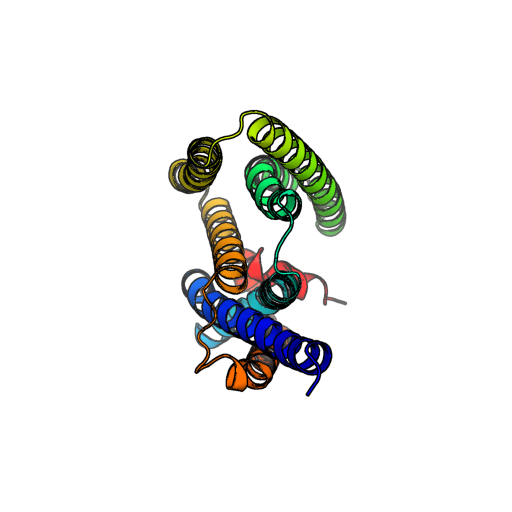 1.00 78.44 124 ALA A N 1
ATOM 865 C CA . ALA A 1 124 ? -20.106 7.180 4.108 1.00 78.44 124 ALA A CA 1
ATOM 866 C C . ALA A 1 124 ? -21.629 7.225 4.112 1.00 78.44 124 ALA A C 1
ATOM 868 O O . ALA A 1 124 ? -22.252 6.864 5.112 1.00 78.44 124 ALA A O 1
ATOM 869 N N . ARG A 1 125 ? -22.239 7.607 2.987 1.00 82.50 125 ARG A N 1
ATOM 870 C CA . ARG A 1 125 ? -23.693 7.633 2.846 1.00 82.50 125 ARG A CA 1
ATOM 871 C C . ARG A 1 125 ? -24.295 6.231 2.916 1.00 82.50 125 ARG A C 1
ATOM 873 O O . ARG A 1 125 ? -25.261 6.035 3.648 1.00 82.50 125 ARG A O 1
ATOM 880 N N . LEU A 1 126 ? -23.691 5.259 2.230 1.00 79.56 126 LEU A N 1
ATOM 881 C CA . LEU A 1 126 ? -24.103 3.852 2.258 1.00 79.56 126 LEU A CA 1
ATOM 882 C C . LEU A 1 126 ? -23.980 3.252 3.664 1.00 79.56 126 LEU A C 1
ATOM 884 O O . LEU A 1 126 ? -24.909 2.603 4.144 1.00 79.56 126 LEU A O 1
ATOM 888 N N . LEU A 1 127 ? -22.869 3.512 4.360 1.00 77.00 127 LEU A N 1
ATOM 889 C CA . LEU A 1 127 ? -22.678 3.070 5.741 1.00 77.00 127 LEU A CA 1
ATOM 890 C C . LEU A 1 127 ? -23.701 3.709 6.686 1.00 77.00 127 LEU A C 1
ATOM 892 O O . LEU A 1 127 ? -24.272 3.001 7.516 1.00 77.00 127 LEU A O 1
ATOM 896 N N . ALA A 1 128 ? -23.985 5.006 6.537 1.00 78.06 128 ALA A N 1
ATOM 897 C CA . ALA A 1 128 ? -24.993 5.700 7.335 1.00 78.06 128 ALA A CA 1
ATOM 898 C C . ALA A 1 128 ? -26.399 5.110 7.126 1.00 78.06 128 ALA A C 1
ATOM 900 O O . ALA A 1 128 ? -27.099 4.852 8.103 1.00 78.06 128 ALA A O 1
ATOM 901 N N . TRP A 1 129 ? -26.786 4.823 5.879 1.00 77.56 129 TRP A N 1
ATOM 902 C CA . TRP A 1 129 ? -28.054 4.151 5.572 1.00 77.56 129 TRP A CA 1
ATOM 903 C C . TRP A 1 129 ? -28.115 2.729 6.136 1.00 77.56 129 TRP A C 1
ATOM 905 O O . TRP A 1 129 ? -29.132 2.345 6.710 1.00 77.56 129 TRP A O 1
ATOM 915 N N . SER A 1 130 ? -27.017 1.968 6.066 1.00 68.56 130 SER A N 1
ATOM 916 C CA . SER A 1 130 ? -26.962 0.617 6.646 1.00 68.56 130 SER A CA 1
ATOM 917 C C . SER A 1 130 ? -27.062 0.621 8.177 1.00 68.56 130 SER A C 1
ATOM 919 O O . SER A 1 130 ? -27.631 -0.293 8.771 1.00 68.56 130 SER A O 1
ATOM 921 N N . GLY A 1 131 ? -26.540 1.668 8.828 1.00 63.62 131 GLY A N 1
ATOM 922 C CA . GLY A 1 131 ? -26.603 1.844 10.278 1.00 63.62 131 GLY A CA 1
ATOM 923 C C . GLY A 1 131 ? -28.008 2.164 10.790 1.00 63.62 131 GLY A C 1
ATOM 924 O O . GLY A 1 131 ? -28.322 1.825 11.928 1.00 63.62 131 GLY A O 1
ATOM 925 N N . GLN A 1 132 ? -28.865 2.756 9.951 1.00 57.97 132 GLN A N 1
ATOM 926 C CA . GLN A 1 132 ? -30.259 3.051 10.296 1.00 57.97 132 GLN A CA 1
ATOM 927 C C . GLN A 1 132 ? -31.159 1.800 10.303 1.00 57.97 132 GLN A C 1
ATOM 929 O O . GLN A 1 132 ? -32.207 1.821 10.939 1.00 57.97 132 GLN A O 1
ATOM 934 N N . GLN A 1 133 ? -30.745 0.690 9.678 1.00 55.12 133 GLN A N 1
ATOM 935 C CA . GLN A 1 133 ? -31.507 -0.573 9.614 1.00 55.12 133 GLN A CA 1
ATOM 936 C C . GLN A 1 133 ? -31.072 -1.613 10.674 1.00 55.12 133 GLN A C 1
ATOM 938 O O . GLN A 1 133 ? -31.058 -2.813 10.420 1.00 55.12 133 GLN A O 1
ATOM 943 N N . ALA A 1 134 ? -30.671 -1.144 11.859 1.00 42.50 134 ALA A N 1
ATOM 944 C CA . ALA A 1 134 ? -29.987 -1.868 12.936 1.00 42.50 134 ALA A CA 1
ATOM 945 C C . ALA A 1 134 ? -30.220 -3.399 13.055 1.00 42.50 134 ALA A C 1
ATOM 947 O O . ALA A 1 134 ? -31.273 -3.886 13.455 1.00 42.50 134 ALA A O 1
ATOM 948 N N . GLY A 1 135 ? -29.124 -4.137 12.845 1.00 48.12 135 GLY A N 1
ATOM 949 C CA . GLY A 1 135 ? -28.862 -5.502 13.306 1.00 48.12 135 GLY A CA 1
ATOM 950 C C . GLY A 1 135 ? -27.448 -5.914 12.873 1.00 48.12 135 GLY A C 1
ATOM 951 O O . GLY A 1 135 ? -27.030 -5.579 11.768 1.00 48.12 135 GLY A O 1
ATOM 952 N N . ALA A 1 136 ? -26.674 -6.638 13.695 1.00 50.28 136 ALA A N 1
ATOM 953 C CA . ALA A 1 136 ? -25.298 -7.062 13.352 1.00 50.28 136 ALA A CA 1
ATOM 954 C C . ALA A 1 136 ? -25.202 -7.839 12.015 1.00 50.28 136 ALA A C 1
ATOM 956 O O . ALA A 1 136 ? -24.155 -7.846 11.368 1.00 50.28 136 ALA A O 1
ATOM 957 N N . LYS A 1 137 ? -26.323 -8.421 11.566 1.00 47.53 137 LYS A N 1
ATOM 958 C CA . LYS A 1 137 ? -26.495 -9.102 10.275 1.00 47.53 137 LYS A CA 1
ATOM 959 C C . LYS A 1 137 ? -26.544 -8.152 9.060 1.00 47.53 137 LYS A C 1
ATOM 961 O O . LYS A 1 137 ? -26.238 -8.597 7.962 1.00 47.53 137 LYS A O 1
ATOM 966 N N . ALA A 1 138 ? -26.838 -6.859 9.236 1.00 50.19 138 ALA A N 1
ATOM 967 C CA . ALA A 1 138 ? -26.914 -5.862 8.154 1.00 50.19 138 ALA A CA 1
ATOM 968 C C . ALA A 1 138 ? -25.537 -5.370 7.661 1.00 50.19 138 ALA A C 1
ATOM 970 O O . ALA A 1 138 ? -25.418 -4.841 6.559 1.00 50.19 138 ALA A O 1
ATOM 971 N N . LYS A 1 139 ? -24.467 -5.594 8.438 1.00 51.59 139 LYS A N 1
ATOM 972 C CA . LYS A 1 139 ? -23.085 -5.283 8.021 1.00 51.59 139 LYS A CA 1
ATOM 973 C C . LYS A 1 139 ? -22.512 -6.329 7.061 1.00 51.59 139 LYS A C 1
ATOM 975 O O . LYS A 1 139 ? -21.647 -6.005 6.253 1.00 51.59 139 LYS A O 1
ATOM 980 N N . LEU A 1 140 ? -23.009 -7.566 7.133 1.00 55.56 140 LEU A N 1
ATOM 981 C CA . LEU A 1 140 ? -22.566 -8.682 6.301 1.00 55.56 140 LEU A CA 1
ATOM 982 C C . LEU A 1 140 ? -22.792 -8.439 4.797 1.00 55.56 140 LEU A C 1
ATOM 984 O O . LEU A 1 140 ? -21.824 -8.598 4.068 1.00 55.56 140 LEU A O 1
ATOM 988 N N . PRO A 1 141 ? -23.969 -8.006 4.298 1.00 52.91 141 PRO A N 1
ATOM 989 C CA . PRO A 1 141 ? -24.159 -7.761 2.866 1.00 52.91 141 PRO A CA 1
ATOM 990 C C . PRO A 1 141 ? -23.299 -6.612 2.334 1.00 52.91 141 PRO A C 1
ATOM 992 O O . PRO A 1 141 ? -22.849 -6.688 1.200 1.00 52.91 141 PRO A O 1
ATOM 995 N N . VAL A 1 142 ? -23.000 -5.590 3.143 1.00 53.41 142 VAL A N 1
ATOM 996 C CA . VAL A 1 142 ? -22.073 -4.511 2.759 1.00 53.41 142 VAL A CA 1
ATOM 997 C C . VAL A 1 142 ? -20.650 -5.062 2.651 1.00 53.41 142 VAL A C 1
ATOM 999 O O . VAL A 1 142 ? -20.017 -4.917 1.612 1.00 53.41 142 VAL A O 1
ATOM 1002 N N . VAL A 1 143 ? -20.172 -5.785 3.670 1.00 54.88 143 VAL A N 1
ATOM 1003 C CA . VAL A 1 143 ? -18.857 -6.451 3.648 1.00 54.88 143 VAL A CA 1
ATOM 1004 C C . VAL A 1 143 ? -18.757 -7.487 2.520 1.00 54.88 143 VAL A C 1
ATOM 1006 O O . VAL A 1 143 ? -17.718 -7.568 1.878 1.00 54.88 143 VAL A O 1
ATOM 1009 N N . VAL A 1 144 ? -19.823 -8.236 2.226 1.00 56.38 144 VAL A N 1
ATOM 1010 C CA . VAL A 1 144 ? -19.894 -9.228 1.138 1.00 56.38 144 VAL A CA 1
ATOM 1011 C C . VAL A 1 144 ? -19.961 -8.557 -0.230 1.00 56.38 144 VAL A C 1
ATOM 1013 O O . VAL A 1 144 ? -19.272 -9.008 -1.133 1.00 56.38 144 VAL A O 1
ATOM 1016 N N . ALA A 1 145 ? -20.711 -7.467 -0.403 1.00 53.59 145 ALA A N 1
ATOM 1017 C CA . ALA A 1 145 ? -20.712 -6.688 -1.641 1.00 53.59 145 ALA A CA 1
ATOM 1018 C C . ALA A 1 145 ? -19.342 -6.042 -1.891 1.00 53.59 145 ALA A C 1
ATOM 1020 O O . ALA A 1 145 ? -18.898 -5.955 -3.030 1.00 53.59 145 ALA A O 1
ATOM 1021 N N . LEU A 1 146 ? -18.636 -5.659 -0.825 1.00 53.97 146 LEU A N 1
ATOM 1022 C CA . LEU A 1 146 ? -17.300 -5.078 -0.894 1.00 53.97 146 LEU A CA 1
ATOM 1023 C C . LEU A 1 146 ? -16.207 -6.111 -1.160 1.00 53.97 146 LEU A C 1
ATOM 1025 O O . LEU A 1 146 ? -15.402 -5.914 -2.066 1.00 53.97 146 LEU A O 1
ATOM 1029 N N . LEU A 1 147 ? -16.214 -7.244 -0.455 1.00 52.78 147 LEU A N 1
ATOM 1030 C CA . LEU A 1 147 ? -15.386 -8.403 -0.799 1.00 52.78 147 LEU A CA 1
ATOM 1031 C C . LEU A 1 147 ? -15.716 -8.900 -2.210 1.00 52.78 147 LEU A C 1
ATOM 1033 O O . LEU A 1 147 ? -14.809 -9.250 -2.952 1.00 52.78 147 LEU A O 1
ATOM 1037 N N . GLY A 1 148 ? -16.989 -8.846 -2.601 1.00 53.56 148 GLY A N 1
ATOM 1038 C CA . GLY A 1 148 ? -17.490 -9.120 -3.943 1.00 53.56 148 GLY A CA 1
ATOM 1039 C C . GLY A 1 148 ? -16.932 -8.153 -4.984 1.00 53.56 148 GLY A C 1
ATOM 1040 O O . GLY A 1 148 ? -16.490 -8.597 -6.034 1.00 53.56 148 GLY A O 1
ATOM 1041 N N . SER A 1 149 ? -16.842 -6.854 -4.685 1.00 50.06 149 SER A N 1
ATOM 1042 C CA . SER A 1 149 ? -16.179 -5.879 -5.560 1.00 50.06 149 SER A CA 1
ATOM 1043 C C . SER A 1 149 ? -14.660 -6.081 -5.611 1.00 50.06 149 SER A C 1
ATOM 1045 O O . SER A 1 149 ? -14.076 -5.997 -6.686 1.00 50.06 149 SER A O 1
ATOM 1047 N N . CYS A 1 150 ? -14.027 -6.478 -4.501 1.00 52.19 150 CYS A N 1
ATOM 1048 C CA . CYS A 1 150 ? -12.624 -6.898 -4.471 1.00 52.19 150 CYS A CA 1
ATOM 1049 C C . CYS A 1 150 ? -12.380 -8.237 -5.190 1.00 52.19 150 CYS A C 1
ATOM 1051 O O . CYS A 1 150 ? -11.251 -8.484 -5.593 1.00 52.19 150 CYS A O 1
ATOM 1053 N N . LEU A 1 151 ? -13.407 -9.081 -5.359 1.00 47.94 151 LEU A N 1
ATOM 1054 C CA . LEU A 1 151 ? -13.410 -10.331 -6.138 1.00 47.94 151 LEU A CA 1
ATOM 1055 C C . LEU A 1 151 ? -13.769 -10.102 -7.616 1.00 47.94 151 LEU A C 1
ATOM 1057 O O . LEU A 1 151 ? -13.283 -10.820 -8.486 1.00 47.94 151 LEU A O 1
ATOM 1061 N N . ALA A 1 152 ? -14.545 -9.066 -7.932 1.00 54.16 152 ALA A N 1
ATOM 1062 C CA . ALA A 1 152 ? -14.804 -8.638 -9.304 1.00 54.16 152 ALA A CA 1
ATOM 1063 C C . ALA A 1 152 ? -13.516 -8.146 -9.983 1.00 54.16 152 ALA A C 1
ATOM 1065 O O . ALA A 1 152 ? -13.324 -8.339 -11.179 1.00 54.16 152 ALA A O 1
ATOM 1066 N N . VAL A 1 153 ? -12.595 -7.581 -9.200 1.00 53.62 153 VAL A N 1
ATOM 1067 C CA . VAL A 1 153 ? -11.266 -7.153 -9.644 1.00 53.62 153 VAL A CA 1
ATOM 1068 C C . VAL A 1 153 ? -10.433 -8.320 -10.215 1.00 53.62 153 VAL A C 1
ATOM 1070 O O . VAL A 1 153 ? -9.989 -8.208 -11.360 1.00 53.62 153 VAL A O 1
ATOM 1073 N N . PRO A 1 154 ? -10.257 -9.468 -9.524 1.00 52.88 154 PRO A N 1
ATOM 1074 C CA . PRO A 1 154 ? -9.590 -10.628 -10.094 1.00 52.88 154 PRO A CA 1
ATOM 1075 C C . PRO A 1 154 ? -10.374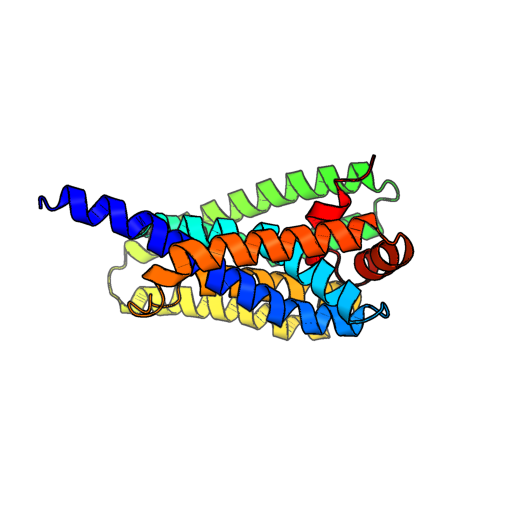 -11.335 -11.198 1.00 52.88 154 PRO A C 1
ATOM 1077 O O . PRO A 1 154 ? -9.754 -11.894 -12.098 1.00 52.88 154 PRO A O 1
ATOM 1080 N N . LEU A 1 155 ? -11.707 -11.259 -11.197 1.00 51.94 155 LEU A N 1
ATOM 1081 C CA . LEU A 1 155 ? -12.528 -11.753 -12.309 1.00 51.94 155 LEU A CA 1
ATOM 1082 C C . LEU A 1 155 ? -12.412 -10.875 -13.568 1.00 51.94 155 LEU A C 1
ATOM 1084 O O . LEU A 1 155 ? -12.583 -11.376 -14.676 1.00 51.94 155 LEU A O 1
ATOM 1088 N N . ALA A 1 156 ? -12.059 -9.595 -13.418 1.00 55.22 156 ALA A N 1
ATOM 1089 C CA . ALA A 1 156 ? -11.777 -8.675 -14.518 1.00 55.22 156 ALA A CA 1
ATOM 1090 C C . ALA A 1 156 ? -10.304 -8.704 -14.980 1.00 55.22 156 ALA A C 1
ATOM 1092 O O . ALA A 1 156 ? -10.019 -8.281 -16.102 1.00 55.22 156 ALA A O 1
ATOM 1093 N N . LEU A 1 157 ? -9.368 -9.250 -14.178 1.00 58.81 157 LEU A N 1
ATOM 1094 C CA . LEU A 1 157 ? -7.946 -9.419 -14.549 1.00 58.81 157 LEU A CA 1
ATOM 1095 C C . LEU A 1 157 ? -7.745 -10.063 -15.938 1.00 58.81 157 LEU A C 1
ATOM 1097 O O . LEU A 1 157 ? -6.900 -9.550 -16.677 1.00 58.81 157 LEU A O 1
ATOM 1101 N N . PRO A 1 158 ? -8.476 -11.130 -16.345 1.00 59.25 158 PRO A N 1
ATOM 1102 C CA . PRO A 1 158 ? -8.301 -11.766 -17.652 1.00 59.25 158 PRO A CA 1
ATOM 1103 C C . PRO A 1 158 ? -8.615 -10.827 -18.820 1.00 59.25 158 PRO A C 1
ATOM 1105 O O . PRO A 1 158 ? -8.004 -10.952 -19.877 1.00 59.25 158 PRO A O 1
ATOM 1108 N N . MET A 1 159 ? -9.530 -9.873 -18.615 1.00 60.03 159 MET A N 1
ATOM 1109 C CA . MET A 1 159 ? -10.005 -8.935 -19.639 1.00 60.03 159 MET A CA 1
ATOM 1110 C C . MET A 1 159 ? -9.135 -7.672 -19.745 1.00 60.03 159 MET A C 1
ATOM 1112 O O . MET A 1 159 ? -9.311 -6.860 -20.654 1.00 60.03 159 MET A O 1
ATOM 1116 N N . LEU A 1 160 ? -8.184 -7.497 -18.825 1.00 61.53 160 LEU A N 1
ATOM 1117 C CA . LEU A 1 160 ? -7.227 -6.397 -18.826 1.00 61.53 160 LEU A CA 1
ATOM 1118 C C . LEU A 1 160 ? -5.936 -6.797 -19.552 1.00 61.53 160 LEU A C 1
ATOM 1120 O O . LEU A 1 160 ? -5.454 -7.927 -19.421 1.00 61.53 160 LEU A O 1
ATOM 1124 N N . GLY A 1 161 ? -5.346 -5.837 -20.273 1.00 64.69 161 GLY A N 1
ATOM 1125 C CA . GLY A 1 161 ? -4.008 -5.981 -20.854 1.00 64.69 161 GLY A CA 1
ATOM 1126 C C . GLY A 1 161 ? -2.949 -6.249 -19.777 1.00 64.69 161 GLY A C 1
ATOM 1127 O O . GLY A 1 161 ? -3.112 -5.834 -18.627 1.00 64.69 161 GLY A O 1
ATOM 1128 N N . ALA A 1 162 ? -1.864 -6.937 -20.147 1.00 67.06 162 ALA A N 1
ATOM 1129 C CA . ALA A 1 162 ? -0.852 -7.451 -19.215 1.00 67.06 162 ALA A CA 1
ATOM 1130 C C . ALA A 1 162 ? -0.279 -6.384 -18.257 1.00 67.06 162 ALA A C 1
ATOM 1132 O O . ALA A 1 162 ? -0.080 -6.659 -17.075 1.00 67.06 162 ALA A O 1
ATOM 1133 N N . GLU A 1 163 ? -0.093 -5.152 -18.734 1.00 61.88 163 GLU A N 1
ATOM 1134 C CA . GLU A 1 163 ? 0.397 -4.035 -17.916 1.00 61.88 163 GLU A CA 1
ATOM 1135 C C . GLU A 1 163 ? -0.607 -3.593 -16.834 1.00 61.88 163 GLU A C 1
ATOM 1137 O O . GLU A 1 163 ? -0.250 -3.438 -15.666 1.00 61.88 163 GLU A O 1
ATOM 1142 N N . LEU A 1 164 ? -1.886 -3.435 -17.199 1.00 63.09 164 LEU A N 1
ATOM 1143 C CA . LEU A 1 164 ? -2.960 -3.053 -16.269 1.00 63.09 164 LEU A CA 1
ATOM 1144 C C . LEU A 1 164 ? -3.223 -4.144 -15.236 1.00 63.09 164 LEU A C 1
ATOM 1146 O O . LEU A 1 164 ? -3.514 -3.844 -14.081 1.00 63.09 164 LEU A O 1
ATOM 1150 N N . ARG A 1 165 ? -3.092 -5.406 -15.654 1.00 67.69 165 ARG A N 1
ATOM 1151 C CA . ARG A 1 165 ? -3.216 -6.574 -14.783 1.00 67.69 165 ARG A CA 1
ATOM 1152 C C . ARG A 1 165 ? -2.194 -6.526 -13.645 1.00 67.69 165 ARG A C 1
ATOM 1154 O O . ARG A 1 165 ? -2.555 -6.755 -12.494 1.00 67.69 165 ARG A O 1
ATOM 1161 N N . GLY A 1 166 ? -0.945 -6.187 -13.969 1.00 67.94 166 GLY A N 1
ATOM 1162 C CA . GLY A 1 166 ? 0.135 -6.036 -12.996 1.00 67.94 166 GLY A CA 1
ATOM 1163 C C . GLY A 1 166 ? -0.110 -4.899 -12.006 1.00 67.94 166 GLY A C 1
ATOM 1164 O O . GLY A 1 166 ? -0.102 -5.128 -10.802 1.00 67.94 166 GLY A O 1
ATOM 1165 N N . ALA A 1 167 ? -0.399 -3.697 -12.511 1.00 67.19 167 ALA A N 1
ATOM 1166 C CA . ALA A 1 167 ? -0.626 -2.519 -11.672 1.00 67.19 167 ALA A CA 1
ATOM 1167 C C . ALA A 1 167 ? -1.845 -2.669 -10.741 1.00 67.19 167 ALA A C 1
ATOM 1169 O O . ALA A 1 167 ? -1.794 -2.264 -9.579 1.00 67.19 167 ALA A O 1
ATOM 1170 N N . LEU A 1 168 ? -2.927 -3.281 -11.235 1.00 68.81 168 LEU A N 1
ATOM 1171 C CA . LEU A 1 168 ? -4.110 -3.609 -10.439 1.00 68.81 168 LEU A CA 1
ATOM 1172 C C . LEU A 1 168 ? -3.755 -4.552 -9.288 1.00 68.81 168 LEU A C 1
ATOM 1174 O O . LEU A 1 168 ? -4.10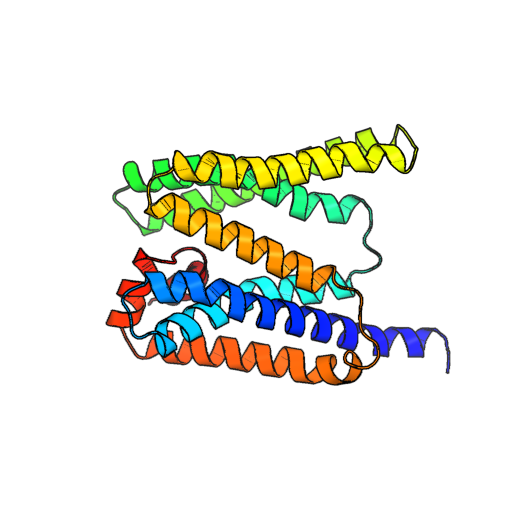8 -4.281 -8.142 1.00 68.81 168 LEU A O 1
ATOM 1178 N N . LEU A 1 169 ? -3.079 -5.661 -9.605 1.00 73.19 169 LEU A N 1
ATOM 1179 C CA . LEU A 1 169 ? -2.692 -6.662 -8.620 1.00 73.19 169 LEU A CA 1
ATOM 1180 C C . LEU A 1 169 ? -1.829 -6.029 -7.526 1.00 73.19 169 LEU A C 1
ATOM 1182 O O . LEU A 1 169 ? -2.122 -6.208 -6.348 1.00 73.19 169 LEU A O 1
ATOM 1186 N N . ASP A 1 170 ? -0.833 -5.230 -7.910 1.00 76.06 170 ASP A N 1
ATOM 1187 C CA . ASP A 1 170 ? 0.060 -4.554 -6.968 1.00 76.06 170 ASP A CA 1
ATOM 1188 C C . ASP A 1 170 ? -0.710 -3.573 -6.065 1.00 76.06 170 ASP A C 1
ATOM 1190 O O . ASP A 1 170 ? -0.492 -3.548 -4.855 1.00 76.06 170 ASP A O 1
ATOM 1194 N N . GLY A 1 171 ? -1.669 -2.819 -6.617 1.00 72.12 171 GLY A N 1
ATOM 1195 C CA . GLY A 1 171 ? -2.522 -1.908 -5.846 1.00 72.12 171 GLY A CA 1
ATOM 1196 C C . GLY A 1 171 ? -3.445 -2.625 -4.853 1.00 72.12 171 GLY A C 1
ATOM 1197 O O . GLY A 1 171 ? -3.545 -2.218 -3.695 1.00 72.12 171 GLY A O 1
ATOM 1198 N N . VAL A 1 172 ? -4.085 -3.721 -5.271 1.00 74.38 172 VAL A N 1
ATOM 1199 C CA . VAL A 1 172 ? -4.942 -4.543 -4.395 1.00 74.38 172 VAL A CA 1
ATOM 1200 C C . VAL A 1 172 ? -4.124 -5.174 -3.274 1.00 74.38 172 VAL A C 1
ATOM 1202 O O . VAL A 1 172 ? -4.538 -5.148 -2.114 1.00 74.38 172 VAL A O 1
ATOM 1205 N N . LEU A 1 173 ? -2.951 -5.717 -3.604 1.00 77.94 173 LEU A N 1
ATOM 1206 C CA . LEU A 1 173 ? -2.038 -6.303 -2.631 1.00 77.94 173 LEU A CA 1
ATOM 1207 C C . LEU A 1 173 ? -1.546 -5.257 -1.625 1.00 77.94 173 LEU A C 1
ATOM 1209 O O . LEU A 1 173 ? -1.538 -5.532 -0.426 1.00 77.94 173 LEU A O 1
ATOM 1213 N N . LEU A 1 174 ? -1.202 -4.051 -2.086 1.00 78.00 174 LEU A N 1
ATOM 1214 C CA . LEU A 1 174 ? -0.776 -2.952 -1.221 1.00 78.00 174 LEU A CA 1
ATOM 1215 C C . LEU A 1 174 ? -1.881 -2.553 -0.238 1.00 78.00 174 LEU A C 1
ATOM 1217 O O . LEU A 1 174 ? -1.634 -2.496 0.965 1.00 78.00 174 LEU A O 1
ATOM 1221 N N . LEU A 1 175 ? -3.114 -2.368 -0.723 1.00 77.12 175 LEU A N 1
ATOM 1222 C CA . LEU A 1 175 ? -4.273 -2.084 0.130 1.00 77.12 175 LEU A CA 1
ATOM 1223 C C . LEU A 1 175 ? -4.543 -3.212 1.128 1.00 77.12 175 LEU A C 1
ATOM 1225 O O . LEU A 1 175 ? -4.803 -2.947 2.303 1.00 77.12 175 LEU A O 1
ATOM 1229 N N . GLY A 1 176 ? -4.445 -4.465 0.680 1.00 76.75 176 GLY A N 1
ATOM 1230 C CA . GLY A 1 176 ? -4.587 -5.643 1.531 1.00 76.75 176 GLY A CA 1
ATOM 1231 C C . GLY A 1 176 ? -3.552 -5.669 2.653 1.00 76.75 176 GLY A C 1
ATOM 1232 O O . GLY A 1 176 ? -3.901 -5.901 3.807 1.00 76.75 176 GLY A O 1
ATOM 1233 N N . VAL A 1 177 ? -2.292 -5.355 2.353 1.00 81.50 177 VAL A N 1
ATOM 1234 C CA . VAL A 1 177 ? -1.214 -5.276 3.346 1.00 81.50 177 VAL A CA 1
ATOM 1235 C C . VAL A 1 177 ? -1.409 -4.111 4.316 1.00 81.50 177 VAL A C 1
ATOM 1237 O O . VAL A 1 177 ? -1.223 -4.296 5.520 1.00 81.50 177 VAL A O 1
ATOM 1240 N N . THR A 1 178 ? -1.821 -2.932 3.841 1.00 79.50 178 THR A N 1
ATOM 1241 C CA . THR A 1 178 ? -2.163 -1.800 4.718 1.00 79.50 178 THR A CA 1
ATOM 1242 C C . THR A 1 178 ? -3.303 -2.174 5.665 1.00 79.50 178 THR A C 1
ATOM 1244 O O . THR A 1 178 ? -3.221 -1.920 6.869 1.00 79.50 178 THR A O 1
ATOM 1247 N N . ALA A 1 179 ? -4.340 -2.840 5.146 1.00 77.06 179 ALA A N 1
ATOM 1248 C CA . ALA A 1 179 ? -5.452 -3.334 5.945 1.00 77.06 179 ALA A CA 1
ATOM 1249 C C . ALA A 1 179 ? -4.997 -4.404 6.946 1.00 77.06 179 ALA A C 1
ATOM 1251 O O . ALA A 1 179 ? -5.361 -4.322 8.112 1.00 77.06 179 ALA A O 1
ATOM 1252 N N . LEU A 1 180 ? -4.152 -5.364 6.561 1.00 76.06 180 LEU A N 1
ATOM 1253 C CA . LEU A 1 180 ? -3.581 -6.346 7.492 1.00 76.06 180 LEU A CA 1
ATOM 1254 C C . LEU A 1 180 ? -2.787 -5.657 8.610 1.00 76.06 180 LEU A C 1
ATOM 1256 O O . LEU A 1 180 ? -2.994 -5.952 9.787 1.00 76.06 180 LEU A O 1
ATOM 1260 N N . GLY A 1 181 ? -1.940 -4.688 8.263 1.00 80.19 181 GLY A N 1
ATOM 1261 C CA . GLY A 1 181 ? -1.189 -3.890 9.228 1.00 80.19 181 GLY A CA 1
ATOM 1262 C C . GLY A 1 181 ? -2.088 -3.155 10.221 1.00 80.19 181 GLY A C 1
ATOM 1263 O O . GLY A 1 181 ? -1.780 -3.123 11.406 1.00 80.19 181 GLY A O 1
ATOM 1264 N N . ALA A 1 182 ? -3.229 -2.632 9.778 1.00 77.69 182 ALA A N 1
ATOM 1265 C CA . ALA A 1 182 ? -4.186 -1.962 10.654 1.00 77.69 182 ALA A CA 1
ATOM 1266 C C . ALA A 1 182 ? -5.068 -2.942 11.456 1.00 77.69 182 ALA A C 1
ATOM 1268 O O . ALA A 1 182 ? -5.413 -2.669 12.609 1.00 77.69 182 ALA A O 1
ATOM 1269 N N . LEU A 1 183 ? -5.465 -4.069 10.852 1.00 78.81 183 LEU A N 1
ATOM 1270 C CA . LEU A 1 183 ? -6.560 -4.919 11.328 1.00 78.81 183 LEU A CA 1
ATOM 1271 C C . LEU A 1 183 ? -6.135 -6.169 12.094 1.00 78.81 183 LEU A C 1
ATOM 1273 O O . LEU A 1 183 ? -6.920 -6.631 12.924 1.00 78.81 183 LEU A O 1
ATOM 1277 N N . VAL A 1 184 ? -4.926 -6.691 11.869 1.00 81.56 184 VAL A N 1
ATOM 1278 C CA . VAL A 1 184 ? -4.442 -7.905 12.546 1.00 81.56 184 VAL A CA 1
ATOM 1279 C C . VAL A 1 184 ? -4.527 -7.738 14.077 1.00 81.56 184 VAL A C 1
ATOM 1281 O O . VAL A 1 184 ? -4.221 -6.663 14.596 1.00 81.56 184 VAL A O 1
ATOM 1284 N N . PRO A 1 185 ? -4.975 -8.746 14.842 1.00 82.00 185 PRO A N 1
ATOM 1285 C CA . PRO A 1 185 ? -4.996 -8.655 16.298 1.00 82.00 185 PRO A CA 1
ATOM 1286 C C . PRO A 1 185 ? -3.591 -8.447 16.867 1.00 82.00 185 PRO A C 1
ATOM 1288 O O . PRO A 1 185 ? -2.647 -9.132 16.478 1.00 82.00 185 PRO A O 1
ATOM 1291 N N . GLU A 1 186 ? -3.448 -7.508 17.801 1.00 83.25 186 GLU A N 1
ATOM 1292 C CA . GLU A 1 186 ? -2.159 -7.234 18.426 1.00 83.25 186 GLU A CA 1
ATOM 1293 C C . GLU A 1 186 ? -1.720 -8.394 19.323 1.00 83.25 186 GLU A C 1
ATOM 1295 O O . GLU A 1 186 ? -2.361 -8.727 20.324 1.00 83.25 186 GLU A O 1
ATOM 1300 N N . GLN A 1 187 ? -0.592 -9.014 18.976 1.00 86.88 187 GLN A N 1
ATOM 1301 C CA . GLN A 1 187 ? 0.018 -10.032 19.819 1.00 86.88 187 GLN A CA 1
ATOM 1302 C C . GLN A 1 187 ? 0.845 -9.365 20.918 1.00 86.88 187 GLN A C 1
ATOM 1304 O O . GLN A 1 187 ? 1.946 -8.873 20.665 1.00 86.88 187 GLN A O 1
ATOM 1309 N N . ARG A 1 188 ? 0.355 -9.420 22.164 1.00 83.75 188 ARG A N 1
ATOM 1310 C CA . ARG A 1 188 ? 1.002 -8.801 23.341 1.00 83.75 188 ARG A CA 1
ATOM 1311 C C . ARG A 1 188 ? 2.490 -9.147 23.494 1.00 83.75 188 ARG A C 1
ATOM 1313 O O . ARG A 1 188 ? 3.263 -8.313 23.947 1.00 83.75 188 ARG A O 1
ATOM 1320 N N . ARG A 1 189 ? 2.902 -10.358 23.093 1.00 86.19 189 ARG A N 1
ATOM 1321 C CA . ARG A 1 189 ? 4.308 -10.810 23.146 1.00 86.19 189 ARG A CA 1
ATOM 1322 C C . ARG A 1 189 ? 5.228 -10.049 22.183 1.00 86.19 189 ARG A C 1
ATOM 1324 O O . ARG A 1 189 ? 6.415 -9.915 22.460 1.00 86.19 189 ARG A O 1
ATOM 1331 N N . ILE A 1 190 ? 4.693 -9.581 21.057 1.00 87.50 190 ILE A N 1
ATOM 1332 C CA . ILE A 1 190 ? 5.452 -8.942 19.973 1.00 87.50 190 ILE A CA 1
ATOM 1333 C C . ILE A 1 190 ? 5.309 -7.418 20.036 1.00 87.50 190 ILE A C 1
ATOM 1335 O O . ILE A 1 190 ? 6.260 -6.717 19.711 1.00 87.50 190 ILE A O 1
ATOM 1339 N N . ALA A 1 191 ? 4.170 -6.913 20.517 1.00 84.75 191 ALA A N 1
ATOM 1340 C CA . ALA A 1 191 ? 3.835 -5.493 20.633 1.00 84.75 191 ALA A CA 1
ATOM 1341 C C . ALA A 1 191 ? 4.964 -4.619 21.208 1.00 84.75 191 ALA A C 1
ATOM 1343 O O . ALA A 1 191 ? 5.384 -3.646 20.585 1.00 84.75 191 ALA A O 1
ATOM 1344 N N . ALA A 1 192 ? 5.517 -5.015 22.360 1.00 84.88 192 ALA A N 1
ATOM 1345 C CA . ALA A 1 192 ? 6.577 -4.257 23.025 1.00 84.88 192 ALA A CA 1
ATOM 1346 C C . ALA A 1 192 ? 7.860 -4.168 22.181 1.00 84.88 192 ALA A C 1
ATOM 1348 O O . ALA A 1 192 ? 8.507 -3.126 22.139 1.00 84.88 192 ALA A O 1
ATOM 1349 N N . ARG A 1 193 ? 8.214 -5.246 21.467 1.00 89.12 193 ARG A N 1
ATOM 1350 C CA . ARG A 1 193 ? 9.372 -5.257 20.558 1.00 89.12 193 ARG A CA 1
ATOM 1351 C C . ARG A 1 193 ? 9.079 -4.471 19.284 1.00 89.12 193 ARG A C 1
ATOM 1353 O O . ARG A 1 193 ? 9.953 -3.763 18.796 1.00 89.12 193 ARG A O 1
ATOM 1360 N N . ALA A 1 194 ? 7.848 -4.560 18.787 1.00 89.75 194 ALA A N 1
ATOM 1361 C CA . ALA A 1 194 ? 7.408 -3.915 17.559 1.00 89.75 194 ALA A CA 1
ATOM 1362 C C . ALA A 1 194 ? 7.417 -2.385 17.637 1.00 89.75 194 ALA A C 1
ATOM 1364 O O . ALA A 1 194 ? 7.621 -1.742 16.611 1.00 89.75 194 ALA A O 1
ATOM 1365 N N . ALA A 1 195 ? 7.274 -1.808 18.836 1.00 88.81 195 ALA A N 1
ATOM 1366 C CA . ALA A 1 195 ? 7.434 -0.371 19.068 1.00 88.81 195 ALA A CA 1
ATOM 1367 C C . ALA A 1 195 ? 8.777 0.169 18.538 1.00 88.81 195 ALA A C 1
ATOM 1369 O O . ALA A 1 195 ? 8.834 1.281 18.024 1.00 88.81 195 ALA A O 1
ATOM 1370 N N . ILE A 1 196 ? 9.841 -0.637 18.631 1.00 92.56 196 ILE A N 1
ATOM 1371 C CA . ILE A 1 196 ? 11.196 -0.280 18.193 1.00 92.56 196 ILE A CA 1
ATOM 1372 C C . ILE A 1 196 ? 11.517 -0.956 16.854 1.00 92.56 196 ILE A C 1
ATOM 1374 O O . ILE A 1 196 ? 11.963 -0.302 15.913 1.00 92.56 196 ILE A O 1
ATOM 1378 N N . SER A 1 197 ? 11.271 -2.266 16.738 1.00 93.56 197 SER A N 1
ATOM 1379 C CA . SER A 1 197 ? 11.653 -3.027 15.545 1.00 93.56 197 SER A CA 1
ATOM 1380 C C . SER A 1 197 ? 10.837 -2.657 14.307 1.00 93.56 197 SER A C 1
ATOM 1382 O O . SER A 1 197 ? 11.361 -2.755 13.203 1.00 93.56 197 SER A O 1
ATOM 1384 N N . GLY A 1 198 ? 9.590 -2.201 14.469 1.00 91.81 198 GLY A N 1
ATOM 1385 C CA . GLY A 1 198 ? 8.748 -1.735 13.367 1.00 91.81 198 GLY A CA 1
ATOM 1386 C C . GLY A 1 198 ? 9.350 -0.523 12.654 1.00 91.81 198 GLY A C 1
ATOM 1387 O O . GLY A 1 198 ? 9.677 -0.638 11.472 1.00 91.81 198 GLY A O 1
ATOM 1388 N N . PRO A 1 199 ? 9.554 0.613 13.348 1.00 93.19 199 PRO A N 1
ATOM 1389 C CA . PRO A 1 199 ? 10.199 1.790 12.769 1.00 93.19 199 PRO A CA 1
ATOM 1390 C C . PRO A 1 199 ? 11.598 1.511 12.214 1.00 93.19 199 PRO A C 1
ATOM 1392 O O . PRO A 1 199 ? 11.914 1.984 11.127 1.00 93.19 199 PRO A O 1
ATOM 1395 N N . LEU A 1 200 ? 12.420 0.709 12.905 1.00 95.75 200 LEU A N 1
ATOM 1396 C CA . LEU A 1 200 ? 13.757 0.352 12.416 1.00 95.75 200 LEU A CA 1
ATOM 1397 C C . LEU A 1 200 ? 13.706 -0.439 11.105 1.00 95.75 200 LEU A C 1
ATOM 1399 O O . LEU A 1 200 ? 14.431 -0.113 10.167 1.00 95.75 200 LEU A O 1
ATOM 1403 N N . LEU A 1 201 ? 12.834 -1.449 11.017 1.00 95.38 201 LEU A N 1
ATOM 1404 C CA . LEU A 1 201 ? 12.652 -2.222 9.789 1.00 95.38 201 LEU A CA 1
ATOM 1405 C C . LEU A 1 201 ? 12.134 -1.335 8.653 1.00 95.38 201 LEU A C 1
ATOM 1407 O O . LEU A 1 201 ? 12.593 -1.458 7.523 1.00 95.38 201 LEU A O 1
ATOM 1411 N N . TRP A 1 202 ? 11.200 -0.435 8.954 1.00 94.69 202 TRP A N 1
ATOM 1412 C CA . TRP A 1 202 ? 10.639 0.503 7.986 1.00 94.69 202 TRP A CA 1
ATOM 1413 C C . TRP A 1 202 ? 11.687 1.483 7.445 1.00 94.69 202 TRP A C 1
ATOM 1415 O O . TRP A 1 202 ? 11.813 1.629 6.230 1.00 94.69 202 TRP A O 1
ATOM 1425 N N . ILE A 1 203 ? 12.497 2.084 8.322 1.00 93.94 203 ILE A N 1
ATOM 1426 C CA . ILE A 1 203 ? 13.620 2.948 7.929 1.00 93.94 203 ILE A CA 1
ATOM 1427 C C . ILE A 1 203 ? 14.632 2.157 7.097 1.00 93.94 203 ILE A C 1
ATOM 1429 O O . ILE A 1 203 ? 15.079 2.648 6.065 1.00 93.94 203 ILE A O 1
ATOM 1433 N N . GLY A 1 204 ? 14.962 0.925 7.498 1.00 93.38 204 GLY A N 1
ATOM 1434 C CA . GLY A 1 204 ? 15.854 0.049 6.737 1.00 93.38 204 GLY A CA 1
ATOM 1435 C C . GLY A 1 204 ? 15.316 -0.271 5.340 1.00 93.38 204 GLY A C 1
ATOM 1436 O O . GLY A 1 204 ? 16.052 -0.174 4.359 1.00 93.38 204 GLY A O 1
ATOM 1437 N N . ALA A 1 205 ? 14.020 -0.574 5.229 1.00 91.75 205 ALA A N 1
ATOM 1438 C CA . ALA A 1 205 ? 13.357 -0.826 3.954 1.00 91.75 205 ALA A CA 1
ATOM 1439 C C . ALA A 1 205 ? 13.412 0.414 3.046 1.00 91.75 205 ALA A C 1
ATOM 1441 O O . ALA A 1 205 ? 13.863 0.313 1.905 1.00 91.75 205 ALA A O 1
ATOM 1442 N N . ILE A 1 206 ? 13.044 1.596 3.555 1.00 88.31 206 ILE A N 1
ATOM 1443 C CA . ILE A 1 206 ? 13.122 2.858 2.799 1.00 88.31 206 ILE A CA 1
ATOM 1444 C C . ILE A 1 206 ? 14.563 3.168 2.399 1.00 88.31 206 ILE A C 1
ATOM 1446 O O . ILE A 1 206 ? 14.819 3.477 1.239 1.00 88.31 206 ILE A O 1
ATOM 1450 N N . GLY A 1 207 ? 15.507 3.055 3.333 1.00 88.88 207 GLY A N 1
ATOM 1451 C CA . GLY A 1 207 ? 16.926 3.293 3.085 1.00 88.88 207 GLY A CA 1
ATOM 1452 C C . GLY A 1 207 ? 17.465 2.390 1.979 1.00 88.88 207 GLY A C 1
ATOM 1453 O O . GLY A 1 207 ? 18.159 2.868 1.087 1.00 88.88 207 GLY A O 1
ATOM 1454 N N . SER A 1 208 ? 17.0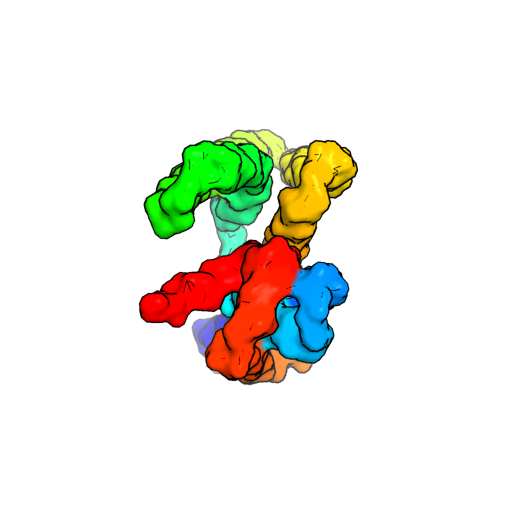73 1.112 1.971 1.00 88.19 208 SER A N 1
ATOM 1455 C CA . SER A 1 208 ? 17.438 0.180 0.901 1.00 88.19 208 SER A CA 1
ATOM 1456 C C . SER A 1 208 ? 16.827 0.570 -0.448 1.00 88.19 208 SER A C 1
ATOM 1458 O O . SER A 1 208 ? 17.528 0.561 -1.458 1.00 88.19 208 SER A O 1
ATOM 1460 N N . ALA A 1 209 ? 15.562 1.002 -0.478 1.00 84.88 209 ALA A N 1
ATOM 1461 C CA . ALA A 1 209 ? 14.927 1.457 -1.710 1.00 84.88 209 ALA A CA 1
ATOM 1462 C C . ALA A 1 209 ? 15.550 2.748 -2.247 1.00 84.88 209 ALA A C 1
ATOM 1464 O O . ALA A 1 209 ? 15.750 2.863 -3.455 1.00 84.88 209 ALA A O 1
ATOM 1465 N N . LEU A 1 210 ? 15.913 3.689 -1.373 1.00 81.81 210 LEU A N 1
ATOM 1466 C CA . LEU A 1 210 ? 16.626 4.906 -1.755 1.00 81.81 210 LEU A CA 1
ATOM 1467 C C . LEU A 1 210 ? 18.035 4.588 -2.262 1.00 81.81 210 LEU A C 1
ATOM 1469 O O . LEU A 1 210 ? 18.417 5.084 -3.316 1.00 81.81 210 LEU A O 1
ATOM 1473 N N . ALA A 1 211 ? 18.786 3.720 -1.580 1.00 85.25 211 ALA A N 1
ATOM 1474 C CA . ALA A 1 211 ? 20.124 3.318 -2.012 1.00 85.25 211 ALA A CA 1
ATOM 1475 C C . ALA A 1 211 ? 20.099 2.648 -3.397 1.00 85.25 211 ALA A C 1
ATOM 1477 O O . ALA A 1 211 ? 20.886 3.000 -4.277 1.00 85.25 211 ALA A O 1
ATOM 1478 N N . VAL A 1 212 ? 19.150 1.735 -3.630 1.00 82.44 212 VAL A N 1
ATOM 1479 C CA . VAL A 1 212 ? 18.983 1.079 -4.935 1.00 82.44 212 VAL A CA 1
ATOM 1480 C C . VAL A 1 212 ? 18.467 2.058 -5.994 1.00 82.44 212 VAL A C 1
ATOM 1482 O O . VAL A 1 212 ? 18.960 2.067 -7.123 1.00 82.44 212 VAL A O 1
ATOM 1485 N N . GLY A 1 213 ? 17.499 2.904 -5.635 1.00 71.75 213 GLY A N 1
ATOM 1486 C CA . GLY A 1 213 ? 16.910 3.903 -6.522 1.00 71.75 213 GLY A CA 1
ATOM 1487 C C . GLY A 1 213 ? 17.913 4.967 -6.968 1.00 71.75 213 GLY A C 1
ATOM 1488 O O . GLY A 1 213 ? 17.884 5.392 -8.118 1.00 71.75 213 GLY A O 1
ATOM 1489 N N . LEU A 1 214 ? 18.842 5.370 -6.104 1.00 68.62 214 LEU A N 1
ATOM 1490 C CA . LEU A 1 214 ? 19.901 6.320 -6.447 1.00 68.62 214 LEU A CA 1
ATOM 1491 C C . LEU A 1 214 ? 21.068 5.652 -7.194 1.00 68.62 214 LEU A C 1
ATOM 1493 O O . LEU A 1 214 ? 21.715 6.307 -8.007 1.00 68.62 214 LEU A O 1
ATOM 1497 N N . GLY A 1 215 ? 21.310 4.355 -6.971 1.00 72.19 215 GLY A N 1
ATOM 1498 C CA . GLY A 1 215 ? 22.496 3.650 -7.467 1.00 72.19 215 GLY A CA 1
ATOM 1499 C C . GLY A 1 215 ? 22.455 3.150 -8.917 1.00 72.19 215 GLY A C 1
ATOM 1500 O O . GLY A 1 215 ? 23.513 2.909 -9.490 1.00 72.19 215 GLY A O 1
ATOM 1501 N N . SER A 1 216 ? 21.281 2.976 -9.545 1.00 76.44 216 SER A N 1
ATOM 1502 C CA . SER A 1 216 ? 21.202 2.416 -10.910 1.00 76.44 216 SER A CA 1
ATOM 1503 C C . SER A 1 216 ? 20.066 3.005 -11.748 1.00 76.44 216 SER A C 1
ATOM 1505 O O . SER A 1 216 ? 18.879 2.830 -11.464 1.00 76.44 216 SER A O 1
ATOM 1507 N N . ALA A 1 217 ? 20.418 3.688 -12.842 1.00 78.44 217 ALA A N 1
ATOM 1508 C CA . ALA A 1 217 ? 19.451 4.151 -13.841 1.00 78.44 217 ALA A CA 1
ATOM 1509 C C . ALA A 1 217 ? 18.742 2.983 -14.555 1.00 78.44 217 ALA A C 1
ATOM 1511 O O . ALA A 1 217 ? 17.542 3.066 -14.810 1.00 78.44 217 ALA A O 1
ATOM 1512 N N . ALA A 1 218 ? 19.452 1.877 -14.802 1.00 77.12 218 ALA A N 1
ATOM 1513 C CA . ALA A 1 218 ? 18.906 0.692 -15.463 1.00 77.12 218 ALA A CA 1
ATOM 1514 C C . ALA A 1 218 ? 17.842 -0.010 -14.604 1.00 77.12 218 ALA A C 1
ATOM 1516 O O . ALA A 1 218 ? 16.761 -0.331 -15.092 1.00 77.12 218 ALA A O 1
ATOM 1517 N N . THR A 1 219 ? 18.105 -0.172 -13.302 1.00 73.25 219 THR A N 1
ATOM 1518 C CA . THR A 1 219 ? 17.144 -0.774 -12.363 1.00 73.25 219 THR A CA 1
ATOM 1519 C C . THR A 1 219 ? 15.891 0.089 -12.242 1.00 73.25 219 THR A C 1
ATOM 1521 O O . THR A 1 219 ? 14.780 -0.432 -12.223 1.00 73.25 219 THR A O 1
ATOM 1524 N N . ARG A 1 220 ? 16.047 1.418 -12.226 1.00 72.75 220 ARG A N 1
ATOM 1525 C CA . ARG A 1 220 ? 14.914 2.351 -12.215 1.00 72.75 220 ARG A CA 1
ATOM 1526 C C . ARG A 1 220 ? 14.056 2.266 -13.473 1.00 72.75 220 ARG A C 1
ATOM 1528 O O . ARG A 1 220 ? 12.837 2.281 -13.349 1.00 72.75 220 ARG A O 1
ATOM 1535 N N . ALA A 1 221 ? 14.675 2.206 -14.652 1.00 74.38 221 ALA A N 1
ATOM 1536 C CA . ALA A 1 221 ? 13.951 2.105 -15.917 1.00 74.38 221 ALA A CA 1
ATOM 1537 C C . ALA A 1 221 ? 13.133 0.806 -15.979 1.00 74.38 221 ALA A C 1
ATOM 1539 O O . ALA A 1 221 ? 11.923 0.860 -16.170 1.00 74.38 221 ALA A O 1
ATOM 1540 N N . ALA A 1 222 ? 13.766 -0.331 -15.675 1.00 73.56 222 ALA A N 1
ATOM 1541 C CA . ALA A 1 222 ? 13.102 -1.633 -15.652 1.00 73.56 222 ALA A CA 1
ATOM 1542 C C . ALA A 1 222 ? 11.931 -1.680 -14.654 1.00 73.56 222 ALA A C 1
ATOM 1544 O O . ALA A 1 222 ? 10.845 -2.169 -14.954 1.00 73.56 222 ALA A O 1
ATOM 1545 N N . LEU A 1 223 ? 12.113 -1.128 -13.455 1.00 70.00 223 LEU A N 1
ATOM 1546 C CA . LEU A 1 223 ? 11.052 -1.105 -12.454 1.00 70.00 223 LEU A CA 1
ATOM 1547 C C . LEU A 1 223 ? 9.890 -0.174 -12.837 1.00 70.00 223 LEU A C 1
ATOM 1549 O O . LEU A 1 223 ? 8.742 -0.488 -12.521 1.00 70.00 223 LEU A O 1
ATOM 1553 N N . ALA A 1 224 ? 10.160 0.962 -13.490 1.00 70.69 224 ALA A N 1
ATOM 1554 C CA . ALA A 1 224 ? 9.122 1.916 -13.884 1.00 70.69 224 ALA A CA 1
ATOM 1555 C C . ALA A 1 224 ? 8.130 1.308 -14.888 1.00 70.69 224 ALA A C 1
ATOM 1557 O O . ALA A 1 224 ? 6.938 1.610 -14.827 1.00 70.69 224 ALA A O 1
ATOM 1558 N N . ASP A 1 225 ? 8.613 0.413 -15.749 1.00 67.00 225 ASP A N 1
ATOM 1559 C CA . ASP A 1 225 ? 7.792 -0.262 -16.752 1.00 67.00 225 ASP A CA 1
ATOM 1560 C C . ASP A 1 225 ? 6.971 -1.421 -16.158 1.00 67.00 225 ASP A C 1
ATOM 1562 O O . ASP A 1 225 ? 5.874 -1.719 -16.633 1.00 67.00 225 ASP A O 1
ATOM 1566 N N . HIS A 1 226 ? 7.454 -2.050 -15.081 1.00 64.94 226 HIS A N 1
ATOM 1567 C CA . HIS A 1 226 ? 6.870 -3.291 -14.556 1.00 64.94 226 HIS A CA 1
ATOM 1568 C C . HIS A 1 226 ? 6.125 -3.163 -13.221 1.00 64.94 226 HIS A C 1
ATOM 1570 O O . HIS A 1 226 ? 5.289 -4.017 -12.915 1.00 64.94 226 HIS A O 1
ATOM 1576 N N . ALA A 1 227 ? 6.391 -2.117 -12.435 1.00 62.22 227 ALA A N 1
ATOM 1577 C CA . ALA A 1 227 ? 5.776 -1.904 -11.123 1.00 62.22 227 ALA A CA 1
ATOM 1578 C C . ALA A 1 227 ? 5.581 -0.405 -10.786 1.00 62.22 227 ALA A C 1
ATOM 1580 O O . ALA A 1 227 ? 6.047 0.080 -9.747 1.00 62.22 227 ALA A O 1
ATOM 1581 N N . PRO A 1 228 ? 4.860 0.351 -11.636 1.00 61.97 228 PRO A N 1
ATOM 1582 C CA . PRO A 1 228 ? 4.739 1.807 -11.518 1.00 61.97 228 PRO A CA 1
ATOM 1583 C C . PRO A 1 228 ? 4.027 2.261 -10.236 1.00 61.97 228 PRO A C 1
ATOM 1585 O O . PRO A 1 228 ? 4.328 3.329 -9.711 1.00 61.97 228 PR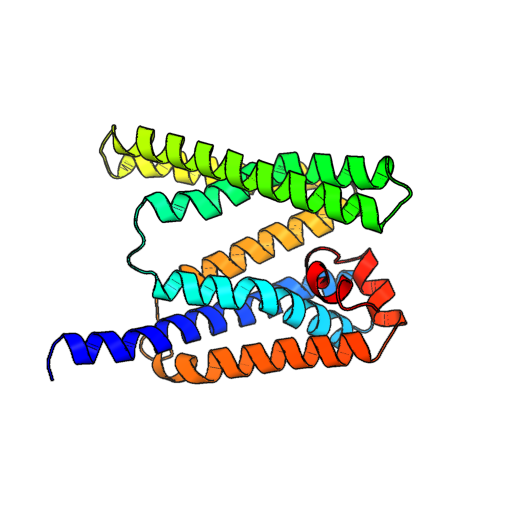O A O 1
ATOM 1588 N N . VAL A 1 229 ? 3.103 1.448 -9.709 1.00 61.84 229 VAL A N 1
ATOM 1589 C CA . VAL A 1 229 ? 2.346 1.753 -8.481 1.00 61.84 229 VAL A CA 1
ATOM 1590 C C . VAL A 1 229 ? 3.257 1.725 -7.260 1.00 61.84 229 VAL A C 1
ATOM 1592 O O . VAL A 1 229 ? 3.206 2.622 -6.424 1.00 61.84 229 VAL A O 1
ATOM 1595 N N . LEU A 1 230 ? 4.123 0.717 -7.180 1.00 59.44 230 LEU A N 1
ATOM 1596 C CA . LEU A 1 230 ? 5.036 0.557 -6.056 1.00 59.44 230 LEU A CA 1
ATOM 1597 C C . LEU A 1 230 ? 6.175 1.579 -6.126 1.00 59.44 230 LEU A C 1
ATOM 1599 O O . LEU A 1 230 ? 6.600 2.064 -5.090 1.00 59.44 230 LEU A O 1
ATOM 1603 N N . LEU A 1 231 ? 6.618 1.971 -7.325 1.00 64.25 231 LEU A N 1
ATOM 1604 C CA . LEU A 1 231 ? 7.651 2.997 -7.530 1.00 64.25 231 LEU A CA 1
ATOM 1605 C C . LEU A 1 231 ? 7.151 4.447 -7.462 1.00 64.25 231 LEU A C 1
ATOM 1607 O O . LEU A 1 231 ? 7.967 5.371 -7.524 1.00 64.25 231 LEU A O 1
ATOM 1611 N N . GLY A 1 232 ? 5.833 4.656 -7.385 1.00 57.38 232 GLY A N 1
ATOM 1612 C CA . GLY A 1 232 ? 5.176 5.930 -7.670 1.00 57.38 232 GLY A CA 1
ATOM 1613 C C . GLY A 1 232 ? 5.758 7.136 -6.935 1.00 57.38 232 GLY A C 1
ATOM 1614 O O . GLY A 1 232 ? 5.806 8.204 -7.522 1.00 57.38 232 GLY A O 1
ATOM 1615 N N . LEU A 1 233 ? 6.273 6.979 -5.710 1.00 51.66 233 LEU A N 1
ATOM 1616 C CA . LEU A 1 233 ? 6.905 8.069 -4.949 1.00 51.66 233 LEU A CA 1
ATOM 1617 C C . LEU A 1 233 ? 8.376 8.320 -5.309 1.00 51.66 233 LEU A C 1
ATOM 1619 O O . LEU A 1 233 ? 8.809 9.470 -5.342 1.00 51.66 233 LEU A O 1
ATOM 1623 N N . ALA A 1 234 ? 9.147 7.278 -5.626 1.00 49.66 234 ALA A N 1
ATOM 1624 C CA . ALA A 1 234 ? 10.545 7.434 -6.034 1.00 49.66 234 ALA A CA 1
ATOM 1625 C C . ALA A 1 234 ? 10.666 8.119 -7.408 1.00 49.66 234 ALA A C 1
ATOM 1627 O O . ALA A 1 234 ? 11.665 8.775 -7.695 1.00 49.66 234 ALA A O 1
ATOM 1628 N N . GLY A 1 235 ? 9.627 8.010 -8.245 1.00 50.06 235 GLY A N 1
ATOM 1629 C CA . GLY A 1 235 ? 9.546 8.695 -9.535 1.00 50.06 235 GLY A CA 1
ATOM 1630 C C . GLY A 1 235 ? 9.478 10.227 -9.450 1.00 50.06 235 GLY A C 1
ATOM 1631 O O . GLY A 1 235 ? 9.880 10.879 -10.412 1.00 50.06 235 GLY A O 1
ATOM 1632 N N . TRP A 1 236 ? 9.018 10.794 -8.323 1.00 44.41 236 TRP A N 1
ATOM 1633 C CA . TRP A 1 236 ? 8.931 12.250 -8.094 1.00 44.41 236 TRP A CA 1
ATOM 1634 C C . TRP A 1 236 ? 10.212 12.853 -7.515 1.00 44.41 236 TRP A C 1
ATOM 1636 O O . TRP A 1 236 ? 10.399 14.059 -7.597 1.00 44.41 236 TRP A O 1
ATOM 1646 N N . LEU A 1 237 ? 11.119 12.034 -6.976 1.00 44.25 237 LEU A N 1
ATOM 1647 C CA . LEU A 1 237 ? 12.429 12.469 -6.468 1.00 44.25 237 LEU A CA 1
ATOM 1648 C C . LEU A 1 237 ? 13.459 12.700 -7.593 1.00 44.25 237 LEU A C 1
ATOM 1650 O O . LEU A 1 237 ? 14.667 12.651 -7.362 1.00 44.25 237 LEU A O 1
ATOM 1654 N N . ARG A 1 238 ? 12.994 12.916 -8.828 1.00 48.41 238 ARG A N 1
ATOM 1655 C CA . ARG A 1 238 ? 13.841 13.311 -9.956 1.00 48.41 238 ARG A CA 1
ATOM 1656 C C . ARG A 1 238 ? 14.116 14.820 -9.866 1.00 48.41 238 ARG A C 1
ATOM 1658 O O . ARG A 1 238 ? 13.148 15.559 -9.690 1.00 48.41 238 ARG A O 1
ATOM 1665 N N . PRO A 1 239 ? 15.369 15.287 -9.991 1.00 43.41 239 PRO A N 1
ATOM 1666 C CA . PRO A 1 239 ? 15.614 16.626 -10.516 1.00 43.41 239 PRO A CA 1
ATOM 1667 C C . PRO A 1 239 ? 15.152 16.727 -11.978 1.00 43.41 239 PRO A C 1
ATOM 1669 O O . PRO A 1 239 ? 15.147 15.683 -12.679 1.00 43.41 239 PRO A O 1
#

Radius of gyration: 19.2 Å; chains: 1; bounding box: 54×29×63 Å

pLDDT: mean 73.96, std 13.28, range [42.5, 95.75]

Secondary structure (DSSP, 8-state):
--HHHHHHHHHHHHHHHHHHHHHHHHHHHHHHHHHHT-S-HHHHHHHHHHHHHHHHHHHHHHHHHTPSPPGGGGHHHHHHHHHHHHHHHHHHHHHHH-S-HHHHHHHHHHHHHHHHHHHHHHHHHHHHHHHHT--GGGHHHHHHHHHHHHHHHHHHGGGS-HHHHHHHHHHHHHHHHHHHHHHSPP-HHHHHHHHHHHHHHHHHHHHHHHHHHHH-HHHHHHHHHH-HHHHTTGGGS--